Protein AF-A0A255U0J7-F1 (afdb_monomer_lite)

Foldseek 3Di:
DLALCVPPVQVVVCVVVVFRKDWLADDVVVVRDWDDCQDPSNCVQWLHHVCLCVLQAPSDADTFSTWIATPQQEIETEDEDFDLCVLAWDLDDPPPDPPPVSVVRLVSLQVLLVVCLCPQVVDDDRACLCSTGRVVVSRLSSVQVSSCVCQVSTSGNHYAYEYEYEWPAPVPPVPVDTQDPVNQVVSVCVSCVSSRVCVVSNVVSRYHYHYYYNVVRD

pLDDT: mean 91.65, std 9.47, range [53.28, 98.81]

Structure (mmCIF, N/CA/C/O backbone):
data_AF-A0A255U0J7-F1
#
_entry.id   AF-A0A255U0J7-F1
#
loop_
_atom_site.group_PDB
_atom_site.id
_atom_site.type_symbol
_atom_site.label_atom_id
_atom_site.label_alt_id
_atom_site.label_comp_id
_atom_site.label_asym_id
_atom_site.label_entity_id
_atom_site.label_seq_id
_atom_site.pdbx_PDB_ins_code
_atom_site.Cartn_x
_atom_site.Cartn_y
_atom_site.Cartn_z
_atom_site.occupancy
_atom_site.B_iso_or_equiv
_atom_site.auth_seq_id
_atom_site.auth_comp_id
_atom_site.auth_asym_id
_atom_site.auth_atom_id
_atom_site.pdbx_PDB_model_num
ATOM 1 N N . MET A 1 1 ? 9.218 6.172 -12.890 1.00 84.69 1 MET A N 1
ATOM 2 C CA . MET A 1 1 ? 9.657 4.764 -12.985 1.00 84.69 1 MET A CA 1
ATOM 3 C C . MET A 1 1 ? 8.501 3.760 -13.035 1.00 84.69 1 MET A C 1
ATOM 5 O O . MET A 1 1 ? 8.461 2.963 -13.963 1.00 84.69 1 MET A O 1
ATOM 9 N N . MET A 1 2 ? 7.520 3.820 -12.123 1.00 91.75 2 MET A N 1
ATOM 10 C CA . MET A 1 2 ? 6.407 2.851 -12.090 1.00 91.75 2 MET A CA 1
ATOM 11 C C . MET A 1 2 ? 5.646 2.718 -13.423 1.00 91.75 2 MET A C 1
ATOM 13 O O . MET A 1 2 ? 5.391 1.614 -13.888 1.00 91.75 2 MET A O 1
ATOM 17 N N . GLN A 1 3 ? 5.374 3.837 -14.099 1.00 92.19 3 GLN A N 1
ATOM 18 C CA . GLN A 1 3 ? 4.728 3.848 -15.419 1.00 92.19 3 GLN A CA 1
ATOM 19 C C . GLN A 1 3 ? 5.517 3.058 -16.478 1.00 92.19 3 GLN A C 1
ATOM 21 O O . GLN A 1 3 ? 4.931 2.301 -17.243 1.00 92.19 3 GLN A O 1
ATOM 26 N N . ILE A 1 4 ? 6.849 3.194 -16.489 1.00 90.19 4 ILE A N 1
ATOM 27 C CA . ILE A 1 4 ? 7.739 2.467 -17.408 1.00 90.19 4 ILE A CA 1
ATOM 28 C C . ILE A 1 4 ? 7.706 0.971 -17.093 1.00 90.19 4 ILE A C 1
ATOM 30 O O . ILE A 1 4 ? 7.576 0.160 -18.009 1.00 90.19 4 ILE A O 1
ATOM 34 N N . MET A 1 5 ? 7.760 0.611 -15.805 1.00 90.88 5 MET A N 1
ATOM 35 C CA . MET A 1 5 ? 7.656 -0.784 -15.373 1.00 90.88 5 MET A CA 1
ATOM 36 C C . MET A 1 5 ? 6.356 -1.427 -15.849 1.00 90.88 5 MET A C 1
ATOM 38 O O . MET A 1 5 ? 6.383 -2.532 -16.375 1.00 90.88 5 MET A O 1
ATOM 42 N N . VAL A 1 6 ? 5.227 -0.732 -15.716 1.00 93.19 6 VAL A N 1
ATOM 43 C CA . VAL A 1 6 ? 3.921 -1.272 -16.115 1.00 93.19 6 VAL A CA 1
ATOM 44 C C . VAL A 1 6 ? 3.745 -1.323 -17.634 1.00 93.19 6 VAL A C 1
ATOM 46 O O . VAL A 1 6 ? 3.206 -2.302 -18.143 1.00 93.19 6 VAL A O 1
ATOM 49 N N . ASP A 1 7 ? 4.207 -0.310 -18.370 1.00 93.19 7 ASP A N 1
ATOM 50 C CA . ASP A 1 7 ? 4.019 -0.233 -19.828 1.00 93.19 7 ASP A CA 1
ATOM 51 C C . ASP A 1 7 ? 4.954 -1.175 -20.597 1.00 93.19 7 ASP A C 1
ATOM 53 O O . ASP A 1 7 ? 4.547 -1.784 -21.586 1.00 93.19 7 ASP A O 1
ATOM 57 N N . LYS A 1 8 ? 6.212 -1.306 -20.154 1.00 91.56 8 LYS A N 1
ATOM 58 C CA . LYS A 1 8 ? 7.262 -2.002 -20.916 1.00 91.56 8 LYS A CA 1
ATOM 59 C C . LYS A 1 8 ? 7.758 -3.289 -20.266 1.00 91.56 8 LYS A C 1
ATOM 61 O O . LYS A 1 8 ? 8.128 -4.212 -20.984 1.00 91.56 8 LYS A O 1
ATOM 66 N N . HIS A 1 9 ? 7.731 -3.371 -18.936 1.00 92.56 9 HIS A N 1
ATOM 67 C CA . HIS A 1 9 ? 8.413 -4.429 -18.172 1.00 92.56 9 HIS A CA 1
ATOM 68 C C . HIS A 1 9 ? 7.469 -5.202 -17.241 1.00 92.56 9 HIS A C 1
ATOM 70 O O . HIS A 1 9 ? 7.892 -5.822 -16.265 1.00 92.56 9 HIS A O 1
ATOM 76 N N . LYS A 1 10 ? 6.167 -5.206 -17.560 1.00 92.88 10 LYS A N 1
ATOM 77 C CA . LYS A 1 10 ? 5.118 -5.880 -16.780 1.00 92.88 10 LYS A CA 1
ATOM 78 C C . LYS A 1 10 ? 5.454 -7.341 -16.486 1.00 92.88 10 LYS A C 1
ATOM 80 O O . LYS A 1 10 ? 5.249 -7.797 -15.368 1.00 92.88 10 LYS A O 1
ATOM 85 N N . ALA A 1 11 ? 5.963 -8.066 -17.485 1.00 93.31 11 ALA A N 1
ATOM 86 C CA . ALA A 1 11 ? 6.267 -9.491 -17.363 1.00 93.31 11 ALA A CA 1
ATOM 87 C C . ALA A 1 11 ? 7.319 -9.779 -16.279 1.00 93.31 11 ALA A C 1
ATOM 89 O O . ALA A 1 11 ? 7.266 -10.818 -15.625 1.00 93.31 11 ALA A O 1
ATOM 90 N N . GLU A 1 12 ? 8.252 -8.855 -16.055 1.00 92.81 12 GLU A N 1
ATOM 91 C CA . GLU A 1 12 ? 9.266 -8.998 -15.012 1.00 92.81 12 GLU A CA 1
ATOM 92 C C . GLU A 1 12 ? 8.675 -8.776 -13.623 1.00 92.81 12 GLU A C 1
ATOM 94 O O . GLU A 1 12 ? 8.960 -9.537 -12.699 1.00 92.81 12 GLU A O 1
ATOM 99 N N . LEU A 1 13 ? 7.793 -7.783 -13.481 1.00 92.75 13 LEU A N 1
ATOM 100 C CA . LEU A 1 13 ? 7.086 -7.543 -12.226 1.00 92.75 13 LEU A CA 1
ATOM 101 C C . LEU A 1 13 ? 6.141 -8.706 -11.880 1.00 92.75 13 LEU A C 1
ATOM 103 O O . LEU A 1 13 ? 6.106 -9.145 -10.729 1.00 92.75 13 LEU A O 1
ATOM 107 N N . ASP A 1 14 ? 5.455 -9.259 -12.882 1.00 95.56 14 ASP A N 1
ATOM 108 C CA . ASP A 1 14 ? 4.647 -10.474 -12.749 1.00 95.56 14 ASP A CA 1
ATOM 109 C C . ASP A 1 14 ? 5.507 -11.668 -12.287 1.00 95.56 14 ASP A C 1
ATOM 111 O O . ASP A 1 14 ? 5.128 -12.407 -11.374 1.00 95.56 14 ASP A O 1
ATOM 115 N N . ALA A 1 15 ? 6.703 -11.841 -12.864 1.00 95.38 15 ALA A N 1
ATOM 116 C CA . ALA A 1 15 ? 7.632 -12.904 -12.480 1.00 95.38 15 ALA A CA 1
ATOM 117 C C . ALA A 1 15 ? 8.149 -12.744 -11.039 1.00 95.38 15 ALA A C 1
ATOM 119 O O . ALA A 1 15 ? 8.177 -13.724 -10.288 1.00 95.38 15 ALA A O 1
ATOM 120 N N . LEU A 1 16 ? 8.507 -11.523 -10.625 1.00 94.88 16 LEU A N 1
ATOM 121 C CA . LEU A 1 16 ? 8.951 -11.216 -9.258 1.00 94.88 16 LEU A CA 1
ATOM 122 C C . LEU A 1 16 ? 7.855 -11.491 -8.223 1.00 94.88 16 LEU A C 1
ATOM 124 O O . LEU A 1 16 ? 8.122 -12.077 -7.171 1.00 94.88 16 LEU A O 1
ATOM 128 N N . LEU A 1 17 ? 6.615 -11.109 -8.533 1.00 96.00 17 LEU A N 1
ATOM 129 C CA . LEU A 1 17 ? 5.451 -11.341 -7.674 1.00 96.00 17 LEU A CA 1
ATOM 130 C C . LEU A 1 17 ? 4.859 -12.749 -7.827 1.00 96.00 17 LEU A C 1
ATOM 132 O O . LEU A 1 17 ? 3.965 -13.123 -7.065 1.00 96.00 17 LEU A O 1
ATOM 136 N N . LYS A 1 18 ? 5.379 -13.539 -8.775 1.00 96.56 18 LYS A N 1
ATOM 137 C CA . LYS A 1 18 ? 4.937 -14.900 -9.114 1.00 96.56 18 LYS A CA 1
ATOM 138 C C . LYS A 1 18 ? 3.439 -14.970 -9.415 1.00 96.56 18 LYS A C 1
ATOM 140 O O . LYS A 1 18 ? 2.765 -15.928 -9.036 1.00 96.56 18 LYS A O 1
ATOM 145 N N . THR A 1 19 ? 2.912 -13.944 -10.072 1.00 97.00 19 THR A N 1
ATOM 146 C CA . THR A 1 19 ? 1.504 -13.860 -10.457 1.00 97.00 19 THR A CA 1
ATOM 147 C C . THR A 1 19 ? 1.340 -12.967 -11.675 1.00 97.00 19 THR A C 1
ATOM 149 O O . THR A 1 19 ? 2.121 -12.049 -11.884 1.00 97.00 19 THR A O 1
ATOM 152 N N . GLU A 1 20 ? 0.310 -13.218 -12.473 1.00 97.56 20 GLU A N 1
ATOM 153 C CA . GLU A 1 20 ? -0.040 -12.342 -13.583 1.00 97.56 20 GLU A CA 1
ATOM 154 C C . GLU A 1 20 ? -0.967 -11.231 -13.086 1.00 97.56 20 GLU A C 1
ATOM 156 O O . GLU A 1 20 ? -2.061 -11.504 -12.575 1.00 97.56 20 GLU A O 1
ATOM 161 N N . LEU A 1 21 ? -0.539 -9.979 -13.251 1.00 97.62 21 LEU A N 1
ATOM 162 C CA . LEU A 1 21 ? -1.307 -8.813 -12.839 1.00 97.62 21 LEU A CA 1
ATOM 163 C C . LEU A 1 21 ? -2.096 -8.210 -14.000 1.00 97.62 21 LEU A C 1
ATOM 165 O O . LEU A 1 21 ? -1.582 -8.014 -15.098 1.00 97.62 21 LEU A O 1
ATOM 169 N N . THR A 1 22 ? -3.345 -7.845 -13.740 1.00 97.56 22 THR A N 1
ATOM 170 C CA . THR A 1 22 ? -4.129 -6.939 -14.585 1.00 97.56 22 THR A CA 1
ATOM 171 C C . THR A 1 22 ? -4.078 -5.550 -13.964 1.00 97.56 22 THR A C 1
ATOM 173 O O . THR A 1 22 ? -4.557 -5.348 -12.850 1.00 97.56 22 THR A O 1
ATOM 176 N N . TRP A 1 23 ? -3.469 -4.597 -14.665 1.00 97.75 23 TRP A N 1
ATOM 177 C CA . TRP A 1 23 ? -3.253 -3.243 -14.158 1.00 97.75 23 TRP A CA 1
ATOM 178 C C . TRP A 1 23 ? -4.501 -2.379 -14.330 1.00 97.75 23 TRP A C 1
ATOM 180 O O . TRP A 1 23 ? -5.028 -2.265 -15.434 1.00 97.75 23 TRP A O 1
ATOM 190 N N . LEU A 1 24 ? -4.938 -1.747 -13.240 1.00 97.38 24 LEU A N 1
ATOM 191 C CA . LEU A 1 24 ? -5.952 -0.688 -13.255 1.00 97.38 24 LEU A CA 1
ATOM 192 C C . LEU A 1 24 ? -5.290 0.691 -13.376 1.00 97.38 24 LEU A C 1
ATOM 194 O O . LEU A 1 24 ? -5.842 1.612 -13.972 1.00 97.38 24 LEU A O 1
ATOM 198 N N . SER A 1 25 ? -4.095 0.827 -12.800 1.00 97.38 25 SER A N 1
ATOM 199 C CA . SER A 1 25 ? -3.314 2.059 -12.772 1.00 97.38 25 SER A CA 1
ATOM 200 C C . SER A 1 25 ? -1.852 1.756 -12.457 1.00 97.38 25 SER A C 1
ATOM 202 O O . SER A 1 25 ? -1.616 0.922 -11.589 1.00 97.38 25 SER A O 1
ATOM 204 N N . PRO A 1 26 ? -0.871 2.451 -13.047 1.00 96.50 26 PRO A N 1
ATOM 205 C CA . PRO A 1 26 ? -1.002 3.419 -14.127 1.00 96.50 26 PRO A CA 1
ATOM 206 C C . PRO A 1 26 ? -1.088 2.679 -15.471 1.00 96.50 26 PRO A C 1
ATOM 208 O O . PRO A 1 26 ? -0.303 1.773 -15.731 1.00 96.50 26 PRO A O 1
ATOM 211 N N . ILE A 1 27 ? -2.025 3.055 -16.345 1.00 96.12 27 ILE A N 1
ATOM 212 C CA . ILE A 1 27 ? -2.168 2.444 -17.678 1.00 96.12 27 ILE A CA 1
ATOM 213 C C . ILE A 1 27 ? -2.186 3.504 -18.776 1.00 96.12 27 ILE A C 1
ATOM 215 O O . ILE A 1 27 ? -2.631 4.633 -18.577 1.00 96.12 27 ILE A O 1
ATOM 219 N N . LYS A 1 28 ? -1.721 3.132 -19.971 1.00 95.12 28 LYS A N 1
ATOM 220 C CA . LYS A 1 28 ? -1.574 4.059 -21.101 1.00 95.12 28 LYS A CA 1
ATOM 221 C C . LYS A 1 28 ? -2.889 4.719 -21.527 1.00 95.12 28 LYS A C 1
ATOM 223 O O . LYS A 1 28 ? -2.898 5.900 -21.853 1.00 95.12 28 LYS A O 1
ATOM 228 N N . SER A 1 29 ? -4.000 3.982 -21.501 1.00 94.06 29 SER A N 1
ATOM 229 C CA . SER A 1 29 ? -5.324 4.492 -21.891 1.00 94.06 29 SER A CA 1
ATOM 230 C C . SER A 1 29 ? -5.859 5.587 -20.963 1.00 94.06 29 SER A C 1
ATOM 232 O O . SER A 1 29 ? -6.663 6.404 -21.403 1.00 94.06 29 SER A O 1
ATOM 234 N N . SER A 1 30 ? -5.399 5.637 -19.710 1.00 93.62 30 SER A N 1
ATOM 235 C CA . SER A 1 30 ? -5.724 6.696 -18.752 1.00 93.62 30 SER A CA 1
ATOM 236 C C . SER A 1 30 ? -4.623 7.754 -18.639 1.00 93.62 30 SER A C 1
ATOM 238 O O . SER A 1 30 ? -4.636 8.534 -17.694 1.00 93.62 30 SER A O 1
ATOM 240 N N . ASN A 1 31 ? -3.669 7.801 -19.579 1.00 94.88 31 ASN A N 1
ATOM 241 C CA . ASN A 1 31 ? -2.474 8.652 -19.506 1.00 94.88 31 ASN A CA 1
ATOM 242 C C . ASN A 1 31 ? -1.675 8.455 -18.208 1.00 94.88 31 ASN A C 1
ATOM 244 O O . ASN A 1 31 ? -1.134 9.414 -17.661 1.00 94.88 31 ASN A O 1
ATOM 248 N N . PHE A 1 32 ? -1.610 7.214 -17.719 1.00 94.50 32 PHE A N 1
ATOM 249 C CA . PHE A 1 32 ? -0.839 6.840 -16.535 1.00 94.50 32 PHE A CA 1
ATOM 250 C C . PHE A 1 32 ? -1.237 7.593 -15.252 1.00 94.50 32 PHE A C 1
ATOM 252 O O . PHE A 1 32 ? -0.399 7.819 -14.382 1.00 94.50 32 PHE A O 1
ATOM 259 N N . VAL A 1 33 ? -2.512 7.981 -15.128 1.00 95.06 33 VAL A N 1
ATOM 260 C CA . VAL A 1 33 ? -3.049 8.638 -13.924 1.00 95.06 33 VAL A CA 1
ATOM 261 C C . VAL A 1 33 ? -2.902 7.740 -12.697 1.00 95.06 33 VAL A C 1
ATOM 263 O O . VAL A 1 33 ? -3.212 6.557 -12.768 1.00 95.06 33 VAL A O 1
ATOM 266 N N . GLU A 1 34 ? -2.501 8.337 -11.572 1.00 95.94 34 GLU A N 1
ATOM 267 C CA . GLU A 1 34 ? -2.475 7.724 -10.240 1.00 95.94 34 GLU A CA 1
ATOM 268 C C . GLU A 1 34 ? -3.756 8.042 -9.462 1.00 95.94 34 GLU A C 1
ATOM 270 O O . GLU A 1 34 ? -4.200 9.197 -9.381 1.00 95.94 34 GLU A O 1
ATOM 275 N N . TYR A 1 35 ? -4.338 7.024 -8.831 1.00 97.00 35 TYR A N 1
ATOM 276 C CA . TYR A 1 35 ? -5.664 7.123 -8.228 1.00 97.00 35 TYR A CA 1
ATOM 277 C C . TYR A 1 35 ? -5.656 7.025 -6.701 1.00 97.00 35 TYR A C 1
ATOM 279 O O . TYR A 1 35 ? -4.790 6.408 -6.082 1.00 97.00 35 TYR A O 1
ATOM 287 N N . GLN A 1 36 ? -6.689 7.621 -6.108 1.00 97.44 36 GLN A N 1
ATOM 288 C CA . GLN A 1 36 ? -7.151 7.338 -4.749 1.00 97.44 36 GLN A CA 1
ATOM 289 C C . GLN A 1 36 ? -8.192 6.211 -4.796 1.00 97.44 36 GLN A C 1
ATOM 291 O O . GLN A 1 36 ? -8.891 6.058 -5.801 1.00 97.44 36 GLN A O 1
ATOM 296 N N . LEU A 1 37 ? -8.325 5.440 -3.716 1.00 97.69 37 LEU A N 1
ATOM 297 C CA . LEU A 1 37 ? -9.209 4.266 -3.686 1.00 97.69 37 LEU A CA 1
ATOM 298 C C . LEU A 1 37 ? -10.699 4.636 -3.635 1.00 97.69 37 LEU A C 1
ATOM 300 O O . LEU A 1 37 ? -11.527 3.887 -4.146 1.00 97.69 37 LEU A O 1
ATOM 304 N N . ASN A 1 38 ? -11.036 5.807 -3.091 1.00 96.00 38 ASN A N 1
ATOM 305 C CA . ASN A 1 38 ? -12.389 6.376 -3.117 1.00 96.00 38 ASN A CA 1
ATOM 306 C C . ASN A 1 38 ? -12.748 7.112 -4.422 1.00 96.00 38 ASN A C 1
ATOM 308 O O . ASN A 1 38 ? -13.802 7.744 -4.498 1.00 96.00 38 ASN A O 1
ATOM 312 N N . GLY A 1 39 ? -11.876 7.094 -5.434 1.00 95.38 39 GLY A N 1
ATOM 313 C CA . GLY A 1 39 ? -12.176 7.682 -6.736 1.00 95.38 39 GLY A CA 1
ATOM 314 C C . GLY A 1 39 ? -13.065 6.764 -7.575 1.00 95.38 39 GLY A C 1
ATOM 315 O O . GLY A 1 39 ? -12.741 5.593 -7.734 1.00 95.38 39 GLY A O 1
ATOM 316 N N . ASN A 1 40 ? -14.116 7.317 -8.196 1.00 94.19 40 ASN A N 1
ATOM 317 C CA . ASN A 1 40 ? -15.141 6.571 -8.949 1.00 94.19 40 ASN A CA 1
ATOM 318 C C . ASN A 1 40 ? -14.599 5.468 -9.874 1.00 94.19 40 ASN A C 1
ATOM 320 O O . ASN A 1 40 ? -15.171 4.387 -9.924 1.00 94.19 40 ASN A O 1
ATOM 324 N N . VAL A 1 41 ? -13.509 5.730 -10.606 1.00 94.12 41 VAL A N 1
ATOM 325 C CA . VAL A 1 41 ? -12.906 4.746 -11.524 1.00 94.12 41 VAL A CA 1
ATOM 326 C C . VAL A 1 41 ? -12.464 3.499 -10.762 1.00 94.12 41 VAL A C 1
ATOM 328 O O . VAL A 1 41 ? -12.889 2.397 -11.086 1.00 94.12 41 VAL A O 1
ATOM 331 N N . ILE A 1 42 ? -11.647 3.677 -9.725 1.00 96.50 42 ILE A N 1
ATOM 332 C CA . ILE A 1 42 ? -11.117 2.561 -8.944 1.00 96.50 42 ILE A CA 1
ATOM 333 C C . ILE A 1 42 ? -12.206 1.937 -8.080 1.00 96.50 42 ILE A C 1
ATOM 335 O O . ILE A 1 42 ? -12.291 0.716 -8.019 1.00 96.50 42 ILE A O 1
ATOM 339 N N . SER A 1 43 ? -13.069 2.743 -7.458 1.00 95.94 43 SER A N 1
ATOM 340 C CA . SER A 1 43 ? -14.139 2.223 -6.609 1.00 95.94 43 SER A CA 1
ATOM 341 C C . SER A 1 43 ? -15.075 1.284 -7.386 1.00 95.94 43 SER A C 1
ATOM 343 O O . SER A 1 43 ? -15.341 0.174 -6.930 1.00 95.94 43 SER A O 1
ATOM 345 N N . ASN A 1 44 ? -15.461 1.656 -8.613 1.00 96.50 44 ASN A N 1
ATOM 346 C CA . ASN A 1 44 ? -16.294 0.814 -9.478 1.00 96.50 44 ASN A CA 1
ATOM 347 C C . ASN A 1 44 ? -15.611 -0.512 -9.855 1.00 96.50 44 ASN A C 1
ATOM 349 O O . ASN A 1 44 ? -16.233 -1.568 -9.754 1.00 96.50 44 ASN A O 1
ATOM 353 N N . GLU A 1 45 ? -14.337 -0.476 -10.261 1.00 96.81 45 GLU A N 1
ATOM 354 C CA . GLU A 1 45 ? -13.579 -1.689 -10.611 1.00 96.81 45 GLU A CA 1
ATOM 355 C C . GLU A 1 45 ? -13.424 -2.628 -9.405 1.00 96.81 45 GLU A C 1
ATOM 357 O O . GLU A 1 45 ? -13.583 -3.849 -9.513 1.00 96.81 45 GLU A O 1
ATOM 362 N N . LEU A 1 46 ? -13.168 -2.057 -8.225 1.00 97.81 46 LEU A N 1
ATOM 363 C CA . LEU A 1 46 ? -12.993 -2.807 -6.983 1.00 97.81 46 LEU A CA 1
ATOM 364 C C . LEU A 1 46 ? -14.312 -3.249 -6.341 1.00 97.81 46 LEU A C 1
ATOM 366 O O . LEU A 1 46 ? -14.270 -4.088 -5.445 1.00 97.81 46 LEU A O 1
ATOM 370 N N . GLY A 1 47 ? -15.465 -2.762 -6.809 1.00 97.62 47 GLY A N 1
ATOM 371 C CA . GLY A 1 47 ? -16.766 -3.068 -6.207 1.00 97.62 47 GLY A CA 1
ATOM 372 C C . GLY A 1 47 ? -16.926 -2.470 -4.808 1.00 97.62 47 GLY A C 1
ATOM 373 O O . GLY A 1 47 ? -17.563 -3.078 -3.959 1.00 97.62 47 GLY A O 1
ATOM 374 N N . ILE A 1 48 ? -16.314 -1.309 -4.574 1.00 97.19 48 ILE A N 1
ATOM 375 C CA . ILE A 1 48 ? -16.399 -0.536 -3.329 1.00 97.19 48 ILE A CA 1
ATOM 376 C C . ILE A 1 48 ? -17.033 0.826 -3.616 1.00 97.19 48 ILE A C 1
ATOM 378 O O . ILE A 1 48 ? -17.122 1.263 -4.765 1.00 97.19 48 ILE A O 1
ATOM 382 N N . GLU A 1 49 ? -17.436 1.534 -2.574 1.00 95.69 49 GLU A N 1
ATOM 383 C CA . GLU A 1 49 ? -18.048 2.853 -2.663 1.00 95.69 49 GLU A CA 1
ATOM 384 C C . GLU A 1 49 ? -17.257 3.898 -1.863 1.00 95.69 49 GLU A C 1
ATOM 386 O O . GLU A 1 49 ? -16.589 3.597 -0.877 1.00 95.69 49 GLU A O 1
ATOM 391 N N . CYS A 1 50 ? -17.370 5.178 -2.237 1.00 92.81 50 CYS A N 1
ATOM 392 C CA . CYS A 1 50 ? -16.726 6.264 -1.485 1.00 92.81 50 CYS A CA 1
ATOM 393 C C . CYS A 1 50 ? -17.155 6.281 -0.003 1.00 92.81 50 CYS A C 1
ATOM 395 O O . CYS A 1 50 ? -16.341 6.606 0.865 1.00 92.81 50 CYS A O 1
ATOM 397 N N . LYS A 1 51 ? -18.407 5.893 0.285 1.00 94.62 51 LYS A N 1
ATOM 398 C CA . LYS A 1 51 ? -18.953 5.821 1.647 1.00 94.62 51 LYS A CA 1
ATOM 399 C C . LYS A 1 51 ? -18.252 4.781 2.525 1.00 94.62 51 LYS A C 1
ATOM 401 O O . LYS A 1 51 ? -18.243 4.924 3.741 1.00 94.62 51 LYS A O 1
ATOM 406 N N . ASP A 1 52 ? -17.604 3.778 1.930 1.00 96.38 52 ASP A N 1
ATOM 407 C CA . ASP A 1 52 ? -16.897 2.731 2.679 1.00 96.38 52 ASP A CA 1
ATOM 408 C C . ASP A 1 52 ? -15.692 3.286 3.455 1.00 96.38 52 ASP A C 1
ATOM 410 O O . ASP A 1 52 ? -15.183 2.646 4.380 1.00 96.38 52 ASP A O 1
ATOM 414 N N . PHE A 1 53 ? -15.246 4.495 3.098 1.00 96.88 53 PHE A N 1
ATOM 415 C CA . PHE A 1 53 ? -14.162 5.220 3.753 1.00 96.88 53 PHE A CA 1
ATOM 416 C C . PHE A 1 53 ? -14.644 6.341 4.688 1.00 96.88 53 PHE A C 1
ATOM 418 O O . PHE A 1 53 ? -13.806 6.998 5.316 1.00 96.88 53 PHE A O 1
ATOM 425 N N . GLU A 1 54 ? -15.956 6.575 4.801 1.00 94.38 54 GLU A N 1
ATOM 426 C CA . GLU A 1 54 ? -16.511 7.571 5.723 1.00 94.38 54 GLU A CA 1
ATOM 427 C C . GLU A 1 54 ? -16.156 7.220 7.173 1.00 94.38 54 GLU A C 1
ATOM 429 O O . GLU A 1 54 ? -16.226 6.068 7.597 1.00 94.38 54 GLU A O 1
ATOM 434 N N . GLY A 1 55 ? -15.696 8.218 7.931 1.00 92.69 55 GLY A N 1
ATOM 435 C CA . GLY A 1 55 ? -15.213 8.034 9.305 1.00 92.69 55 GLY A CA 1
ATOM 436 C C . GLY A 1 55 ? -13.880 7.280 9.433 1.00 92.69 55 GLY A C 1
ATOM 437 O O . GLY A 1 55 ? -13.286 7.301 10.505 1.00 92.69 55 GLY A O 1
ATOM 438 N N . PHE A 1 56 ? -13.373 6.661 8.362 1.00 96.75 56 PHE A N 1
ATOM 439 C CA . PHE A 1 56 ? -12.074 5.985 8.356 1.00 96.75 56 PHE A CA 1
ATOM 440 C C . PHE A 1 56 ? -10.935 6.919 7.935 1.00 96.75 56 PHE A C 1
ATOM 442 O O . PHE A 1 56 ? -9.873 6.923 8.555 1.00 96.75 56 PHE A O 1
ATOM 449 N N . TRP A 1 57 ? -11.130 7.714 6.880 1.00 97.38 57 TRP A N 1
ATOM 450 C CA . TRP A 1 57 ? -10.104 8.633 6.387 1.00 97.38 57 TRP A CA 1
ATOM 451 C C . TRP A 1 57 ? -10.724 9.931 5.870 1.00 97.38 57 TRP A C 1
ATOM 453 O O . TRP A 1 57 ? -11.851 9.912 5.374 1.00 97.38 57 TRP A O 1
ATOM 463 N N . PRO A 1 58 ? -10.006 11.068 5.919 1.00 95.06 58 PRO A N 1
ATOM 464 C CA . PRO A 1 58 ? -10.463 12.283 5.256 1.00 95.06 58 PRO A CA 1
ATOM 465 C C . PRO A 1 58 ? -10.695 12.074 3.759 1.00 95.06 58 PRO A C 1
ATOM 467 O O . PRO A 1 58 ? -10.043 11.238 3.132 1.00 95.06 58 PRO A O 1
ATOM 470 N N . GLN A 1 59 ? -11.548 12.917 3.168 1.00 91.94 59 GLN A N 1
ATOM 471 C CA . GLN A 1 59 ? -11.927 12.834 1.751 1.00 91.94 59 GLN A CA 1
ATOM 472 C C . GLN A 1 59 ? -10.721 12.695 0.808 1.00 91.94 59 GLN A C 1
ATOM 474 O O . GLN A 1 59 ? -10.774 11.938 -0.159 1.00 91.94 59 GLN A O 1
ATOM 479 N N . ARG A 1 60 ? -9.621 13.406 1.095 1.00 92.69 60 ARG A N 1
ATOM 480 C CA . ARG A 1 60 ? -8.361 13.263 0.359 1.00 92.69 60 ARG A CA 1
ATOM 481 C C . ARG A 1 60 ? -7.544 12.100 0.921 1.00 92.69 60 ARG A C 1
ATOM 483 O O . ARG A 1 60 ? -6.882 12.234 1.956 1.00 92.69 60 ARG A O 1
ATOM 490 N N . GLN A 1 61 ? -7.551 10.994 0.190 1.00 95.44 61 GLN A N 1
ATOM 491 C CA . GLN A 1 61 ? -6.799 9.783 0.508 1.00 95.44 61 GLN A CA 1
ATOM 492 C C . GLN A 1 61 ? -5.375 9.814 -0.071 1.00 95.44 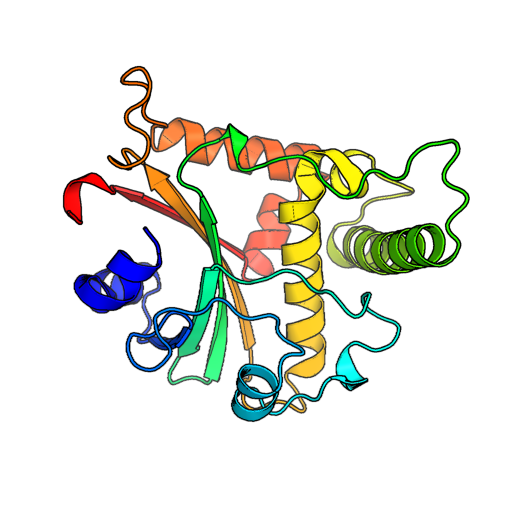61 GLN A C 1
ATOM 494 O O . GLN A 1 61 ? -5.050 10.700 -0.871 1.00 95.44 61 GLN A O 1
ATOM 499 N N . PRO A 1 62 ? -4.499 8.867 0.319 1.00 94.62 62 PRO A N 1
ATOM 500 C CA . PRO A 1 62 ? -3.260 8.619 -0.403 1.00 94.62 62 PRO A CA 1
ATOM 501 C C . PRO A 1 62 ? -3.543 8.274 -1.869 1.00 94.62 62 PRO A C 1
ATOM 503 O O . PRO A 1 62 ? -4.485 7.541 -2.173 1.00 94.62 62 PRO A O 1
ATOM 506 N N . GLN A 1 63 ? -2.714 8.806 -2.765 1.00 95.75 63 GLN A N 1
ATOM 507 C CA . GLN A 1 63 ? -2.636 8.328 -4.143 1.00 95.75 63 GLN A CA 1
ATOM 508 C C . GLN A 1 63 ? -1.695 7.131 -4.204 1.00 95.75 63 GLN A C 1
ATOM 510 O O . GLN A 1 63 ? -0.719 7.075 -3.455 1.00 95.75 63 GLN A O 1
ATOM 515 N N . TRP A 1 64 ? -2.010 6.183 -5.073 1.00 97.88 64 TRP A N 1
ATOM 516 C CA . TRP A 1 64 ? -1.224 4.974 -5.269 1.00 97.88 64 TRP A CA 1
ATOM 517 C C . TRP A 1 64 ? -0.457 5.050 -6.580 1.00 97.88 64 TRP A C 1
ATOM 519 O O . TRP A 1 64 ? -1.066 5.277 -7.628 1.00 97.88 64 TRP A O 1
ATOM 529 N N . ASP A 1 65 ? 0.850 4.784 -6.517 1.00 97.44 65 ASP A N 1
ATOM 530 C CA . ASP A 1 65 ? 1.716 4.721 -7.700 1.00 97.44 65 ASP A CA 1
ATOM 531 C C . ASP A 1 65 ? 1.319 3.572 -8.629 1.00 97.44 65 ASP A C 1
ATOM 533 O O . ASP A 1 65 ? 1.637 3.598 -9.814 1.00 97.44 65 ASP A O 1
ATOM 537 N N . GLY A 1 66 ? 0.622 2.559 -8.100 1.00 98.06 66 GLY A N 1
ATOM 538 C CA . GLY A 1 66 ? 0.044 1.479 -8.883 1.00 98.06 66 GLY A CA 1
ATOM 539 C C . GLY A 1 66 ? -1.062 0.711 -8.160 1.00 98.06 66 GLY A C 1
ATOM 540 O O . GLY A 1 66 ? -1.069 0.583 -6.936 1.00 98.06 66 GLY A O 1
ATOM 541 N N . ILE A 1 67 ? -2.002 0.189 -8.945 1.00 98.62 67 ILE A N 1
ATOM 542 C CA . ILE A 1 67 ? -3.137 -0.629 -8.520 1.00 98.62 67 ILE A CA 1
ATOM 543 C C . ILE A 1 67 ? -3.329 -1.723 -9.572 1.00 98.62 67 ILE A C 1
ATOM 545 O O . ILE A 1 67 ? -3.533 -1.430 -10.755 1.00 98.62 67 ILE A O 1
ATOM 549 N N . ALA A 1 68 ? -3.287 -2.981 -9.147 1.00 98.44 68 ALA A N 1
ATOM 550 C CA . ALA A 1 68 ? -3.484 -4.125 -10.029 1.00 98.44 68 ALA A CA 1
ATOM 551 C C . ALA A 1 68 ? -4.264 -5.247 -9.343 1.00 98.44 68 ALA A C 1
ATOM 553 O O . ALA A 1 68 ? -4.297 -5.334 -8.120 1.00 98.44 68 ALA A O 1
ATOM 554 N N . ILE A 1 69 ? -4.876 -6.128 -10.128 1.00 98.31 69 ILE A N 1
ATOM 555 C CA . ILE A 1 69 ? -5.589 -7.310 -9.637 1.00 98.31 69 ILE A CA 1
ATOM 556 C C . ILE A 1 69 ? -5.048 -8.544 -10.349 1.00 98.31 69 ILE A C 1
ATOM 558 O O . ILE A 1 69 ? -4.942 -8.559 -11.575 1.00 98.31 69 ILE A O 1
ATOM 562 N N . SER A 1 70 ? -4.727 -9.595 -9.605 1.00 98.12 70 SER A N 1
ATOM 563 C CA . SER A 1 70 ? -4.350 -10.886 -10.186 1.00 98.12 70 SER A CA 1
ATOM 564 C C . SER A 1 70 ? -5.563 -11.738 -10.554 1.00 98.12 70 SER A C 1
ATOM 566 O O . SER A 1 70 ? -6.695 -11.514 -10.119 1.00 98.12 70 SER A O 1
ATOM 568 N N . LYS A 1 71 ? -5.323 -12.794 -11.333 1.00 96.44 71 LYS A N 1
ATOM 569 C CA . LYS A 1 71 ? -6.363 -13.742 -11.766 1.00 96.44 71 LYS A CA 1
ATOM 570 C C . LYS A 1 71 ? -7.145 -14.383 -10.610 1.00 96.44 71 LYS A C 1
ATOM 572 O O . LYS A 1 71 ? -8.340 -14.632 -10.747 1.00 96.44 71 LYS A O 1
ATOM 577 N N . ASP A 1 72 ? -6.491 -14.630 -9.477 1.00 96.06 72 ASP A N 1
ATOM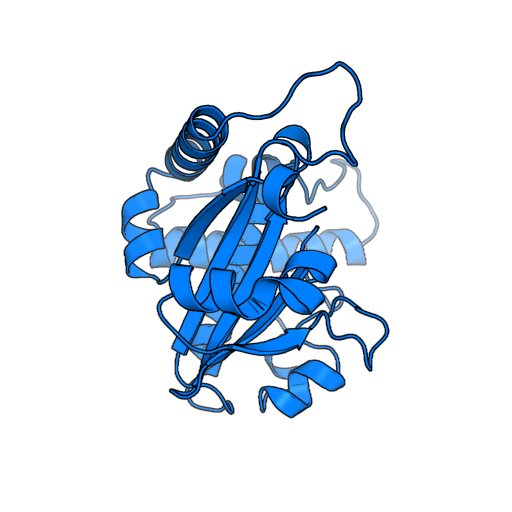 578 C CA . ASP A 1 72 ? -7.108 -15.175 -8.257 1.00 96.06 72 ASP A CA 1
ATOM 579 C C . ASP A 1 72 ? -7.890 -14.134 -7.435 1.00 96.06 72 ASP A C 1
ATOM 581 O O . ASP A 1 72 ? -8.434 -14.469 -6.382 1.00 96.06 72 ASP A O 1
ATOM 585 N N . LYS A 1 73 ? -8.011 -12.905 -7.954 1.00 97.75 73 LYS A N 1
ATOM 586 C CA . LYS A 1 73 ? -8.680 -11.764 -7.329 1.00 97.75 73 LYS A CA 1
ATOM 587 C C . LYS A 1 73 ? -7.942 -11.202 -6.111 1.00 97.75 73 LYS A C 1
ATOM 589 O O . LYS A 1 73 ? -8.580 -10.593 -5.262 1.00 97.75 73 LYS A O 1
ATOM 594 N N . THR A 1 74 ? -6.620 -11.335 -6.034 1.00 98.62 74 THR A N 1
ATOM 595 C CA . THR A 1 74 ? -5.817 -10.559 -5.075 1.00 98.62 74 THR A CA 1
ATOM 596 C C . THR A 1 74 ? -5.598 -9.140 -5.606 1.00 98.62 74 THR A C 1
ATOM 598 O O . THR A 1 74 ? -5.115 -8.958 -6.725 1.00 98.62 74 THR A O 1
ATOM 601 N N . LEU A 1 75 ? -5.952 -8.131 -4.812 1.00 98.81 75 LEU A N 1
ATOM 602 C CA . LEU A 1 75 ? -5.660 -6.722 -5.069 1.00 98.81 75 LEU A CA 1
ATOM 603 C C . LEU A 1 75 ? -4.220 -6.410 -4.647 1.00 98.81 75 LEU A C 1
ATOM 605 O O . LEU A 1 75 ? -3.827 -6.682 -3.518 1.00 98.81 75 LEU A O 1
ATOM 609 N N . TYR A 1 76 ? -3.443 -5.801 -5.533 1.00 98.81 76 TYR A N 1
ATOM 610 C CA . TYR A 1 76 ? -2.095 -5.316 -5.263 1.00 98.81 76 TYR A CA 1
ATOM 611 C C . TYR A 1 76 ? -2.093 -3.793 -5.288 1.00 98.81 76 TYR A C 1
ATOM 613 O O . TYR A 1 76 ? -2.470 -3.175 -6.288 1.00 98.81 76 TYR A O 1
ATOM 621 N N . LEU A 1 77 ? -1.645 -3.199 -4.188 1.00 98.81 77 LEU A N 1
ATOM 622 C CA . LEU A 1 77 ? -1.474 -1.760 -4.037 1.00 98.81 77 LEU A CA 1
ATOM 623 C C . LEU A 1 77 ? 0.020 -1.438 -3.980 1.00 98.81 77 LEU A C 1
ATOM 625 O O . LEU A 1 77 ? 0.742 -2.040 -3.187 1.00 98.81 77 LEU A O 1
ATOM 629 N N . PHE A 1 78 ? 0.487 -0.506 -4.808 1.00 98.56 78 PHE A N 1
ATOM 630 C CA . PHE A 1 78 ? 1.912 -0.213 -4.976 1.00 98.56 78 PHE A CA 1
ATOM 631 C C . PHE A 1 78 ? 2.274 1.188 -4.470 1.00 98.56 78 PHE A C 1
ATOM 633 O O . PHE A 1 78 ? 1.604 2.170 -4.794 1.00 98.56 78 PHE A O 1
ATOM 640 N N . GLU A 1 79 ? 3.362 1.270 -3.706 1.00 97.50 79 GLU A N 1
ATOM 641 C CA . GLU A 1 79 ? 4.070 2.511 -3.375 1.00 97.50 79 GLU A CA 1
ATOM 642 C C . GLU A 1 79 ? 5.494 2.424 -3.921 1.00 97.50 79 GLU A C 1
ATOM 644 O O . GLU A 1 79 ? 6.254 1.537 -3.530 1.00 97.50 79 GLU A O 1
ATOM 649 N N . ALA A 1 80 ? 5.849 3.345 -4.807 1.00 94.62 80 ALA A N 1
ATOM 650 C CA . ALA A 1 80 ? 7.124 3.415 -5.493 1.00 94.62 80 ALA A CA 1
ATOM 651 C C . ALA A 1 80 ? 8.032 4.497 -4.898 1.00 94.62 80 ALA A C 1
ATOM 653 O O . ALA A 1 80 ? 7.586 5.606 -4.601 1.00 94.62 80 ALA A O 1
ATOM 654 N N . LYS A 1 81 ? 9.328 4.200 -4.757 1.00 92.44 81 LYS A N 1
ATOM 655 C CA . LYS A 1 81 ? 10.359 5.186 -4.388 1.00 92.44 81 LYS A CA 1
ATOM 656 C C . LYS A 1 81 ? 11.632 4.950 -5.185 1.00 92.44 81 LYS A C 1
ATOM 658 O O . LYS A 1 81 ? 12.020 3.805 -5.394 1.00 92.44 81 LYS A O 1
ATOM 663 N N . SER A 1 82 ? 12.310 6.023 -5.569 1.00 87.94 82 SER A N 1
ATOM 664 C CA . SER A 1 82 ? 13.607 5.969 -6.256 1.00 87.94 82 SER A CA 1
ATOM 665 C C . SER A 1 82 ? 14.745 6.531 -5.400 1.00 87.94 82 SER A C 1
ATOM 667 O O . SER A 1 82 ? 15.918 6.326 -5.706 1.00 87.94 82 SER A O 1
ATOM 669 N N . HIS A 1 83 ? 14.424 7.201 -4.290 1.00 84.81 83 HIS A N 1
ATOM 670 C CA . HIS A 1 83 ? 15.392 7.794 -3.379 1.00 84.81 83 HIS A CA 1
ATOM 671 C C . HIS A 1 83 ? 14.942 7.723 -1.907 1.00 84.81 83 HIS A C 1
ATOM 673 O O . HIS A 1 83 ? 13.766 7.873 -1.571 1.00 84.81 83 HIS A O 1
ATOM 679 N N . LEU A 1 84 ? 15.893 7.543 -0.980 1.00 84.00 84 LEU A N 1
ATOM 680 C CA . LEU A 1 84 ? 15.595 7.354 0.451 1.00 84.00 84 LEU A CA 1
ATOM 681 C C . LEU A 1 84 ? 14.924 8.568 1.110 1.00 84.00 84 LEU A C 1
ATOM 683 O O . LEU A 1 84 ? 14.195 8.406 2.092 1.00 84.00 84 LEU A O 1
ATOM 687 N N . SER A 1 85 ? 15.197 9.779 0.612 1.00 80.81 85 SER A N 1
ATOM 688 C CA . SER A 1 85 ? 14.607 11.022 1.133 1.00 80.81 85 SER A CA 1
ATOM 689 C C . SER A 1 85 ? 13.134 11.188 0.762 1.00 80.81 85 SER A C 1
ATOM 691 O O . SER A 1 85 ? 12.438 11.972 1.405 1.00 80.81 85 SER A O 1
ATOM 693 N N . GLU A 1 86 ? 12.648 10.449 -0.240 1.00 79.56 86 GLU A N 1
ATOM 694 C CA . GLU A 1 86 ? 11.234 10.451 -0.617 1.00 79.56 86 GLU A CA 1
ATOM 695 C C . GLU A 1 86 ? 10.366 9.761 0.434 1.00 79.56 86 GLU A C 1
ATOM 697 O O . GLU A 1 86 ? 9.193 10.117 0.576 1.00 79.56 86 GLU A O 1
ATOM 702 N N . ILE A 1 87 ? 10.948 8.831 1.210 1.00 79.62 87 ILE A N 1
ATOM 703 C CA . ILE A 1 87 ? 10.349 8.316 2.448 1.00 79.62 87 ILE A CA 1
ATOM 704 C C . ILE A 1 87 ? 10.430 9.431 3.488 1.00 79.62 87 ILE A C 1
ATOM 706 O O . ILE A 1 87 ? 11.292 9.474 4.372 1.00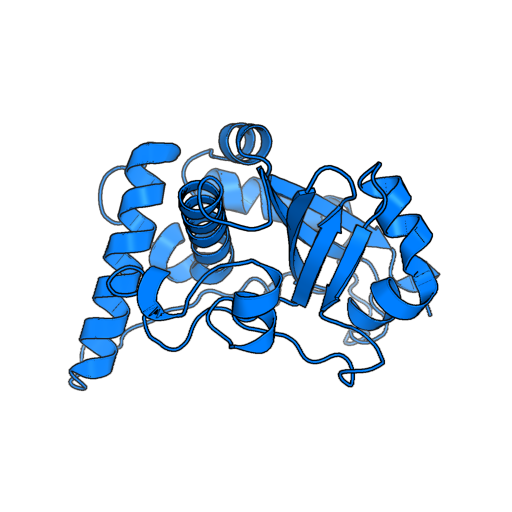 79.62 87 ILE A O 1
ATOM 710 N N . SER A 1 88 ? 9.532 10.382 3.302 1.00 66.44 88 SER A N 1
ATOM 711 C CA . SER A 1 88 ? 9.427 11.605 4.065 1.00 66.44 88 SER A CA 1
ATOM 712 C C . SER A 1 88 ? 8.449 11.415 5.213 1.00 66.44 88 SER A C 1
ATOM 714 O O . SER A 1 88 ? 7.473 10.657 5.136 1.00 66.44 88 SER A O 1
ATOM 716 N N . GLY A 1 89 ? 8.716 12.144 6.293 1.00 67.56 89 GLY A N 1
ATOM 717 C CA . GLY A 1 89 ? 7.700 12.350 7.304 1.00 67.56 89 GLY A CA 1
ATOM 718 C C . GLY A 1 89 ? 6.520 13.125 6.720 1.00 67.56 89 GLY A C 1
ATOM 719 O O . GLY A 1 89 ? 6.662 13.898 5.773 1.00 67.56 89 GLY A O 1
ATOM 720 N N . GLY A 1 90 ? 5.339 12.923 7.280 1.00 65.94 90 GLY A N 1
ATOM 721 C CA . GLY A 1 90 ? 4.115 13.554 6.809 1.00 65.94 90 GLY A CA 1
ATOM 722 C C . GLY A 1 90 ? 3.164 13.847 7.955 1.00 65.94 90 GLY A C 1
ATOM 723 O O . GLY A 1 90 ? 3.428 13.499 9.097 1.00 65.94 90 GLY A O 1
ATOM 724 N N . ASN A 1 91 ? 2.049 14.500 7.632 1.00 73.44 91 ASN A N 1
ATOM 725 C CA . ASN A 1 91 ? 0.958 14.753 8.576 1.00 73.44 91 ASN A CA 1
ATOM 726 C C . ASN A 1 91 ? 1.360 15.576 9.813 1.00 73.44 91 ASN A C 1
ATOM 728 O O . ASN A 1 91 ? 1.020 15.248 10.944 1.00 73.44 91 ASN A O 1
ATOM 732 N N . ASN A 1 92 ? 2.063 16.685 9.593 1.00 76.94 92 ASN A N 1
ATOM 733 C CA . ASN A 1 92 ? 2.327 17.654 10.649 1.00 76.94 92 ASN A CA 1
ATOM 734 C C . ASN A 1 92 ? 1.144 18.615 10.781 1.00 76.94 92 ASN A C 1
ATOM 736 O O . ASN A 1 92 ? 0.751 19.266 9.812 1.00 76.94 92 ASN A O 1
ATOM 740 N N . LEU A 1 93 ? 0.600 18.714 11.990 1.00 82.50 93 LEU A N 1
ATOM 741 C CA . LEU A 1 93 ? -0.319 19.774 12.378 1.00 82.50 93 LEU A CA 1
ATOM 742 C C . LEU A 1 93 ? 0.495 20.837 13.122 1.00 82.50 93 LEU A C 1
ATOM 744 O O . LEU A 1 93 ? 1.264 20.500 14.022 1.00 82.50 93 LEU A O 1
ATOM 748 N N . SER A 1 94 ? 0.364 22.109 12.739 1.00 82.19 94 SER A N 1
ATOM 749 C CA . SER A 1 94 ? 1.019 23.188 13.487 1.00 82.19 94 SER A CA 1
ATOM 750 C C . SER A 1 94 ? 0.498 23.194 14.931 1.00 82.19 94 SER A C 1
ATOM 752 O O . SER A 1 94 ? -0.716 23.069 15.111 1.00 82.19 94 SER A O 1
ATOM 754 N N . PRO A 1 95 ? 1.351 23.390 15.957 1.00 80.62 95 PRO A N 1
ATOM 755 C CA . PRO A 1 95 ? 0.899 23.506 17.346 1.00 80.62 95 PRO A CA 1
ATOM 756 C C . PRO A 1 95 ? -0.177 24.581 17.556 1.00 80.62 95 PRO A C 1
ATOM 758 O O . PRO A 1 95 ? -1.000 24.459 18.454 1.00 80.62 95 PRO A O 1
ATOM 761 N N . ASN A 1 96 ? -0.190 25.605 16.695 1.00 85.69 96 ASN A N 1
ATOM 762 C CA . ASN A 1 96 ? -1.153 26.705 16.716 1.00 85.69 96 ASN A CA 1
ATOM 763 C C . ASN A 1 96 ? -2.157 26.629 15.552 1.00 85.69 96 ASN A C 1
ATOM 765 O O . ASN A 1 96 ? -2.683 27.658 15.132 1.00 85.69 96 ASN A O 1
ATOM 769 N N . GLU A 1 97 ? -2.377 25.449 14.962 1.00 92.75 97 GLU A N 1
ATOM 770 C CA . GLU A 1 97 ? -3.378 25.293 13.905 1.00 92.75 97 GLU A CA 1
ATOM 771 C C . GLU A 1 97 ? -4.775 25.602 14.459 1.00 92.75 97 GLU A C 1
ATOM 773 O O . GLU A 1 97 ? -5.192 25.048 15.473 1.00 92.75 97 GLU A O 1
ATOM 778 N N . GLN A 1 98 ? -5.492 26.499 13.783 1.00 91.69 98 GLN A N 1
ATOM 779 C CA . GLN A 1 98 ? -6.843 26.935 14.160 1.00 91.69 98 GLN A CA 1
ATOM 780 C C . GLN A 1 98 ? -7.890 26.495 13.136 1.00 91.69 98 GLN A C 1
ATOM 782 O O . GLN A 1 98 ? -9.090 26.595 13.389 1.00 91.69 98 GLN A O 1
ATOM 787 N N . ASN A 1 99 ? -7.462 25.998 11.973 1.00 94.62 99 ASN A N 1
ATOM 788 C CA . ASN A 1 99 ? -8.375 25.484 10.969 1.00 94.62 99 ASN A CA 1
ATOM 789 C C . ASN A 1 99 ? -9.011 24.173 11.462 1.00 94.62 99 ASN A C 1
ATOM 791 O O . ASN A 1 99 ? -8.359 23.125 11.496 1.00 94.62 99 ASN A O 1
ATOM 795 N N . SER A 1 100 ? -10.295 24.240 11.818 1.00 91.69 100 SER A N 1
ATOM 796 C CA . SER A 1 100 ? -11.070 23.113 12.347 1.00 91.69 100 SER A CA 1
ATOM 797 C C . SER A 1 100 ? -11.017 21.882 11.442 1.00 91.69 100 SER A C 1
ATOM 799 O O . SER A 1 100 ? -10.781 20.785 11.941 1.00 91.69 100 SER A O 1
ATOM 801 N N . GLN A 1 101 ? -11.121 22.060 10.121 1.00 92.44 101 GLN A N 1
ATOM 802 C CA . GLN A 1 101 ? -11.068 20.956 9.160 1.00 92.44 101 GLN A CA 1
ATOM 803 C C . GLN A 1 101 ? -9.712 20.243 9.168 1.00 92.44 101 GLN A C 1
ATOM 805 O O . GLN A 1 101 ? -9.649 19.020 9.070 1.00 92.44 101 GLN A O 1
ATOM 810 N N . LYS A 1 102 ? -8.600 20.979 9.279 1.00 91.69 102 LYS A N 1
ATOM 811 C CA . LYS A 1 102 ? -7.268 20.360 9.372 1.00 91.69 102 LYS A CA 1
ATOM 812 C C . LYS A 1 102 ? -7.092 19.591 10.678 1.00 91.69 102 LYS A C 1
ATOM 814 O O . LYS A 1 102 ? -6.517 18.506 10.651 1.00 91.69 102 LYS A O 1
ATOM 819 N N . ILE A 1 103 ? -7.586 20.139 11.788 1.00 93.81 103 ILE A N 1
ATOM 820 C CA . ILE A 1 103 ? -7.554 19.484 13.103 1.00 93.81 103 ILE A CA 1
ATOM 821 C C . ILE A 1 103 ? -8.369 18.188 13.061 1.00 93.81 103 ILE A C 1
ATOM 823 O O . ILE A 1 103 ? -7.892 17.146 13.502 1.00 93.81 103 ILE A O 1
ATOM 827 N N . GLU A 1 104 ? -9.576 18.237 12.503 1.00 93.69 104 GLU A N 1
ATOM 828 C CA . GLU A 1 104 ? -10.442 17.070 12.335 1.00 93.69 104 GLU A CA 1
ATOM 829 C C . GLU A 1 104 ? -9.800 16.019 11.426 1.00 93.69 104 GLU A C 1
ATOM 831 O O . GLU A 1 104 ? -9.666 14.862 11.817 1.00 93.69 104 GLU A O 1
ATOM 836 N N . ASN A 1 105 ? -9.284 16.430 10.264 1.00 93.56 105 ASN A N 1
ATOM 837 C CA . ASN A 1 105 ? -8.585 15.526 9.355 1.00 93.56 105 ASN A CA 1
ATOM 838 C C . ASN A 1 105 ? -7.377 14.857 10.021 1.00 93.56 105 ASN A C 1
ATOM 840 O O . ASN A 1 105 ? -7.089 13.695 9.742 1.00 93.56 105 ASN A O 1
ATOM 844 N N . PHE A 1 106 ? -6.647 15.586 10.871 1.00 93.75 106 PHE A N 1
ATOM 845 C CA . PHE A 1 106 ? -5.538 15.026 11.636 1.00 93.75 106 PHE A CA 1
ATOM 846 C C . PHE A 1 106 ? -6.023 13.977 12.641 1.00 93.75 106 PHE A C 1
ATOM 848 O O . PHE A 1 106 ? -5.431 12.903 12.701 1.00 93.75 106 PHE A O 1
ATOM 855 N N . LYS A 1 107 ? -7.109 14.252 13.376 1.00 93.69 107 LYS A N 1
ATOM 856 C CA . LYS A 1 107 ? -7.692 13.315 14.350 1.00 93.69 107 LYS A CA 1
ATOM 857 C C . LYS A 1 107 ? -8.188 12.030 13.697 1.00 93.69 107 LYS A C 1
ATOM 859 O O . LYS A 1 107 ? -7.816 10.965 14.163 1.00 93.69 107 LYS A O 1
ATOM 864 N N . ILE A 1 108 ? -8.922 12.117 12.584 1.00 95.56 108 ILE A N 1
ATOM 865 C CA . ILE A 1 108 ? -9.412 10.929 11.859 1.00 95.56 108 ILE A CA 1
ATOM 866 C C . ILE A 1 108 ? -8.235 10.037 11.435 1.00 95.56 108 ILE A C 1
ATOM 868 O O . ILE A 1 108 ? -8.251 8.826 11.641 1.00 95.56 108 ILE A O 1
ATOM 872 N N . LYS A 1 109 ? -7.168 10.638 10.892 1.00 95.94 109 LYS A N 1
ATOM 873 C CA . LYS A 1 109 ? -5.950 9.896 10.530 1.00 95.94 109 LYS A CA 1
ATOM 874 C C . LYS A 1 109 ? -5.265 9.288 11.748 1.00 95.94 109 LYS A C 1
ATOM 876 O O . LYS A 1 109 ? -4.816 8.151 11.669 1.00 95.94 109 LYS A O 1
ATOM 881 N N . GLU A 1 110 ? -5.157 10.045 12.841 1.00 94.75 110 GLU A N 1
ATOM 882 C CA . GLU A 1 110 ? -4.569 9.571 14.096 1.00 94.75 110 GLU A CA 1
ATOM 883 C C . GLU A 1 110 ? -5.333 8.364 14.633 1.00 94.75 110 GLU A C 1
ATOM 885 O O . GLU A 1 110 ? -4.725 7.346 14.942 1.00 94.75 110 GLU A O 1
ATOM 890 N N . GLU A 1 111 ? -6.658 8.436 14.677 1.00 95.25 111 GLU A N 1
ATOM 891 C CA . GLU A 1 111 ? -7.514 7.348 15.140 1.00 95.25 111 GLU A CA 1
ATOM 892 C C . GLU A 1 111 ? -7.352 6.097 14.269 1.00 95.25 111 GLU A C 1
ATOM 894 O O . GLU A 1 111 ? -7.089 5.017 14.803 1.00 95.25 111 GLU A O 1
ATOM 899 N N . ALA A 1 112 ? -7.417 6.233 12.941 1.00 96.62 112 ALA A N 1
ATOM 900 C CA . ALA A 1 112 ? -7.248 5.111 12.018 1.00 96.62 112 ALA A CA 1
ATOM 901 C C . ALA A 1 112 ? -5.850 4.473 12.113 1.00 96.62 112 ALA A C 1
ATOM 903 O O . ALA A 1 112 ? -5.728 3.249 12.209 1.00 96.62 112 ALA A O 1
ATOM 904 N N . ILE A 1 113 ? -4.794 5.296 12.136 1.00 96.50 113 ILE A N 1
ATOM 905 C CA . ILE A 1 113 ? -3.407 4.828 12.252 1.00 96.50 113 ILE A CA 1
ATOM 906 C C . ILE A 1 113 ? -3.178 4.126 13.584 1.00 96.50 113 ILE A C 1
ATOM 908 O O . ILE A 1 113 ? -2.681 2.998 13.614 1.00 96.50 113 ILE A O 1
ATOM 912 N N . MET A 1 114 ? -3.545 4.772 14.688 1.00 95.50 114 MET A N 1
ATOM 913 C CA . MET A 1 114 ? -3.257 4.238 16.012 1.00 95.50 114 MET A CA 1
ATOM 914 C C . MET A 1 114 ? -4.101 3.004 16.333 1.00 95.50 114 MET A C 1
ATOM 916 O O . MET A 1 114 ? -3.627 2.134 17.066 1.00 95.50 114 MET A O 1
ATOM 920 N N . LYS A 1 115 ? -5.302 2.876 15.751 1.00 95.75 115 LYS A N 1
ATOM 921 C CA . LYS A 1 115 ? -6.100 1.647 15.827 1.00 95.75 115 LYS A CA 1
ATOM 922 C C . LYS A 1 115 ? -5.338 0.462 15.231 1.00 95.75 115 LYS A C 1
ATOM 924 O O . LYS A 1 115 ? -5.102 -0.511 15.942 1.00 95.75 115 LYS A O 1
ATOM 929 N N . VAL A 1 116 ? -4.881 0.566 13.981 1.00 96.75 116 VAL A N 1
ATOM 930 C CA . VAL A 1 116 ? -4.127 -0.512 13.308 1.00 96.75 116 VAL A CA 1
ATOM 931 C C . VAL A 1 116 ? -2.793 -0.785 14.008 1.00 96.75 116 VAL A C 1
ATOM 933 O O . VAL A 1 116 ? -2.451 -1.941 14.263 1.00 96.75 116 VAL A O 1
ATOM 936 N N . ALA A 1 117 ? -2.056 0.265 14.383 1.00 96.31 117 ALA A N 1
ATOM 937 C CA . ALA A 1 117 ? -0.795 0.136 15.114 1.00 96.31 117 ALA A CA 1
ATOM 938 C C . ALA A 1 117 ? -0.973 -0.659 16.421 1.00 96.31 117 ALA A C 1
ATOM 940 O O . ALA A 1 117 ? -0.166 -1.533 16.744 1.00 96.31 117 ALA A O 1
ATOM 941 N N . LYS A 1 118 ? -2.058 -0.408 17.159 1.00 95.38 118 LYS A N 1
ATOM 942 C CA . LYS A 1 118 ? -2.366 -1.123 18.398 1.00 95.38 118 LYS A CA 1
ATOM 943 C C . LYS A 1 118 ? -2.851 -2.548 18.146 1.00 95.38 118 LYS A C 1
ATOM 945 O O . LYS A 1 118 ? -2.293 -3.480 18.719 1.00 95.38 118 LYS A O 1
ATOM 950 N N . GLU A 1 119 ? -3.892 -2.711 17.336 1.00 94.62 119 GLU A N 1
ATOM 951 C CA . GLU A 1 119 ? -4.613 -3.981 17.185 1.00 94.62 119 GLU A CA 1
ATOM 952 C C . GLU A 1 119 ? -3.783 -5.030 16.445 1.00 94.62 119 GLU A C 1
ATOM 954 O O . GLU A 1 119 ? -3.706 -6.174 16.889 1.00 94.62 119 GLU A O 1
ATOM 959 N N . LEU A 1 120 ? -3.107 -4.636 15.364 1.00 94.50 120 LEU A N 1
ATOM 960 C CA . LEU A 1 120 ? -2.318 -5.561 14.556 1.00 94.50 120 LEU A CA 1
ATOM 961 C C . LEU A 1 120 ? -0.870 -5.633 15.046 1.00 94.50 120 LEU A C 1
ATOM 963 O O . LEU A 1 120 ? -0.284 -6.710 15.211 1.00 94.50 120 LEU A O 1
ATOM 967 N N . TYR A 1 121 ? -0.275 -4.477 15.333 1.00 94.06 121 TYR A N 1
ATOM 968 C CA . TYR A 1 121 ? 1.161 -4.394 15.579 1.00 94.06 121 TYR A CA 1
ATOM 969 C C . TYR A 1 121 ? 1.549 -4.383 17.061 1.00 94.06 121 TYR A C 1
ATOM 971 O O . TYR A 1 121 ? 2.673 -4.770 17.375 1.00 94.06 121 TYR A O 1
ATOM 979 N N . GLY A 1 122 ? 0.609 -4.148 17.980 1.00 91.81 122 GLY A N 1
ATOM 980 C CA . GLY A 1 122 ? 0.856 -4.167 19.427 1.00 91.81 122 GLY A CA 1
ATOM 981 C C . GLY A 1 122 ? 1.506 -2.888 19.962 1.00 91.81 122 GLY A C 1
ATOM 982 O O . GLY A 1 122 ? 2.099 -2.907 21.038 1.00 91.81 122 GLY A O 1
ATOM 983 N N . VAL A 1 123 ? 1.416 -1.784 19.218 1.00 88.75 123 VAL A N 1
ATOM 984 C CA . VAL A 1 123 ? 1.933 -0.471 19.626 1.00 88.75 123 VAL A CA 1
ATOM 985 C C . VAL A 1 123 ? 1.046 0.117 20.730 1.00 88.75 123 VAL A C 1
ATOM 987 O O . VAL A 1 123 ? -0.182 0.072 20.651 1.00 88.75 123 VAL A O 1
ATOM 990 N N . ILE A 1 124 ? 1.659 0.677 21.777 1.00 83.06 124 ILE A N 1
ATOM 991 C CA . ILE A 1 124 ? 0.954 1.234 22.942 1.00 83.06 124 ILE A CA 1
ATOM 992 C C . ILE A 1 124 ? 1.091 2.759 22.953 1.00 83.06 124 ILE A C 1
ATOM 994 O O . ILE A 1 124 ? 2.200 3.284 22.964 1.00 83.06 124 ILE A O 1
ATOM 998 N N . GLY A 1 125 ? -0.037 3.470 23.049 1.00 76.19 125 GLY A N 1
ATOM 999 C CA . GLY A 1 125 ? -0.062 4.936 23.125 1.00 76.19 125 GLY A CA 1
ATOM 1000 C C . GLY A 1 125 ? 0.183 5.612 21.776 1.00 76.19 125 GLY A C 1
ATOM 1001 O O . GLY A 1 125 ? 0.202 4.947 20.750 1.00 76.19 125 GLY A O 1
ATOM 1002 N N . LYS A 1 126 ? 0.323 6.944 21.770 1.00 76.31 126 LYS A N 1
ATOM 1003 C CA . LYS A 1 126 ? 0.645 7.708 20.554 1.00 76.31 126 LYS A CA 1
ATOM 1004 C C . LYS A 1 126 ? 2.107 7.491 20.180 1.00 76.31 126 LYS A C 1
ATOM 1006 O O . LYS A 1 126 ? 2.976 7.636 21.036 1.00 76.31 126 LYS A O 1
ATOM 1011 N N . ASP A 1 127 ? 2.369 7.222 18.906 1.00 84.75 127 ASP A N 1
ATOM 1012 C CA . ASP A 1 127 ? 3.720 6.979 18.408 1.00 84.75 127 ASP A CA 1
ATOM 1013 C C . ASP A 1 127 ? 4.113 8.017 17.344 1.00 84.75 127 ASP A C 1
ATOM 1015 O O . ASP A 1 127 ? 3.465 8.171 16.303 1.00 84.75 127 ASP A O 1
ATOM 1019 N N . TYR A 1 128 ? 5.199 8.745 17.618 1.00 89.69 128 TYR A N 1
ATOM 1020 C CA . TYR A 1 128 ? 5.725 9.779 16.727 1.00 89.69 128 TYR A CA 1
ATOM 1021 C C . TYR A 1 128 ? 6.182 9.214 15.372 1.00 89.69 128 TYR A C 1
ATOM 1023 O O . TYR A 1 128 ? 6.053 9.878 14.339 1.00 89.69 128 TYR A O 1
ATOM 1031 N N . ASN A 1 129 ? 6.709 7.989 15.346 1.00 93.19 129 ASN A N 1
ATOM 1032 C CA . ASN A 1 129 ? 7.171 7.352 14.122 1.00 93.19 129 ASN A CA 1
ATOM 1033 C C . ASN A 1 129 ? 6.002 7.021 13.191 1.00 93.19 129 ASN A C 1
ATOM 1035 O O . ASN A 1 129 ? 6.104 7.283 11.993 1.00 93.19 129 ASN A O 1
ATOM 1039 N N . TRP A 1 130 ? 4.885 6.532 13.736 1.00 94.19 130 TRP A N 1
ATOM 1040 C CA . TRP A 1 130 ? 3.671 6.236 12.965 1.00 94.19 130 TRP A CA 1
ATOM 1041 C C . TRP A 1 130 ? 2.997 7.497 12.423 1.00 94.19 130 TRP A C 1
ATOM 1043 O O . TRP A 1 130 ? 2.622 7.552 11.252 1.00 94.19 130 TRP A O 1
ATOM 1053 N N . MET A 1 131 ? 2.865 8.526 13.260 1.00 91.62 131 MET A N 1
ATOM 1054 C CA . MET A 1 131 ? 2.097 9.722 12.904 1.00 91.62 131 MET A CA 1
ATOM 1055 C C . MET A 1 131 ? 2.880 10.765 12.118 1.00 91.62 131 MET A C 1
ATOM 1057 O O . MET A 1 131 ? 2.264 11.541 11.387 1.00 91.62 131 MET A O 1
ATOM 1061 N N . HIS A 1 132 ? 4.207 10.784 12.256 1.00 89.81 132 HIS A N 1
ATOM 1062 C CA . HIS A 1 132 ? 5.043 11.839 11.693 1.00 89.81 132 HIS A CA 1
ATOM 1063 C C . HIS A 1 132 ? 6.182 11.276 10.857 1.00 89.81 132 HIS A C 1
ATOM 1065 O O . HIS A 1 132 ? 6.178 11.456 9.643 1.00 89.81 132 HIS A O 1
ATOM 1071 N N . LYS A 1 133 ? 7.148 10.582 11.472 1.00 91.88 133 LYS A N 1
ATOM 1072 C CA . LYS A 1 133 ? 8.426 10.233 10.819 1.00 91.88 133 LYS A CA 1
ATOM 1073 C C . LYS A 1 133 ? 8.265 9.331 9.594 1.00 91.88 133 LYS A C 1
ATOM 1075 O O . LYS A 1 133 ? 8.937 9.551 8.592 1.00 91.88 133 LYS A O 1
ATOM 1080 N N . TYR A 1 134 ? 7.378 8.341 9.676 1.00 94.56 134 TYR A N 1
ATOM 1081 C CA . TYR A 1 134 ? 7.114 7.359 8.622 1.00 94.56 134 TYR A CA 1
ATOM 1082 C C . TYR A 1 134 ? 5.632 7.320 8.246 1.00 94.56 134 TYR A C 1
ATOM 1084 O O . TYR A 1 134 ? 5.108 6.275 7.864 1.00 94.56 134 TYR A O 1
ATOM 1092 N N . TYR A 1 135 ? 4.957 8.471 8.324 1.00 94.19 135 TYR A N 1
ATOM 1093 C CA . TYR A 1 135 ? 3.526 8.596 8.047 1.00 94.19 135 TYR A CA 1
ATOM 1094 C C . TYR A 1 135 ? 3.107 8.000 6.693 1.00 94.19 135 TYR A C 1
ATOM 1096 O O . TYR A 1 135 ? 2.021 7.435 6.585 1.00 94.19 135 TYR A O 1
ATOM 1104 N N . GLN A 1 136 ? 3.946 8.113 5.655 1.00 93.62 136 GLN A N 1
ATOM 1105 C CA . GLN A 1 136 ? 3.660 7.496 4.356 1.00 93.62 136 GLN A CA 1
ATOM 1106 C C . GLN A 1 136 ? 3.556 5.971 4.468 1.00 93.62 136 GLN A C 1
ATOM 1108 O O . GLN A 1 136 ? 2.548 5.405 4.069 1.00 93.62 136 GLN A O 1
ATOM 1113 N N . VAL A 1 137 ? 4.530 5.311 5.098 1.00 96.19 137 VAL A N 1
ATOM 1114 C CA . VAL A 1 137 ? 4.491 3.856 5.321 1.00 96.19 137 VAL A CA 1
ATOM 1115 C C . VAL A 1 137 ? 3.309 3.478 6.214 1.00 96.19 137 VAL A C 1
ATOM 1117 O O . VAL A 1 137 ? 2.549 2.575 5.870 1.00 96.19 137 VAL A O 1
ATOM 1120 N N . ALA A 1 138 ? 3.108 4.205 7.316 1.00 96.50 138 ALA A N 1
ATOM 1121 C CA . ALA A 1 138 ? 2.009 3.969 8.249 1.00 96.50 138 ALA A CA 1
ATOM 1122 C C . ALA A 1 138 ? 0.639 4.039 7.562 1.00 96.50 138 ALA A C 1
ATOM 1124 O O . ALA A 1 138 ? -0.185 3.145 7.741 1.00 96.50 138 ALA A O 1
ATOM 1125 N N . ASN A 1 139 ? 0.395 5.056 6.729 1.00 96.56 139 ASN A N 1
ATOM 1126 C CA . ASN A 1 139 ? -0.884 5.168 6.038 1.00 96.56 139 ASN A CA 1
ATOM 1127 C C . ASN A 1 139 ? -1.101 4.031 5.025 1.00 96.56 139 ASN A C 1
ATOM 1129 O O . ASN A 1 139 ? -2.219 3.533 4.933 1.00 96.56 139 ASN A O 1
ATOM 1133 N N . ARG A 1 140 ? -0.060 3.534 4.341 1.00 97.94 140 ARG A N 1
ATOM 1134 C CA . ARG A 1 140 ? -0.211 2.384 3.433 1.00 97.94 140 ARG A CA 1
ATOM 1135 C C . ARG A 1 140 ? -0.544 1.096 4.174 1.00 97.94 140 ARG A C 1
ATOM 1137 O O . ARG A 1 140 ? -1.393 0.346 3.702 1.00 97.94 140 ARG A O 1
ATOM 1144 N N . LEU A 1 141 ? 0.043 0.878 5.352 1.00 98.25 141 LEU A N 1
ATOM 1145 C CA . LEU A 1 141 ? -0.318 -0.250 6.220 1.00 98.25 141 LEU A CA 1
ATOM 1146 C C . LEU A 1 141 ? -1.776 -0.164 6.693 1.00 98.25 141 LEU A C 1
ATOM 1148 O O . LEU A 1 141 ? -2.475 -1.1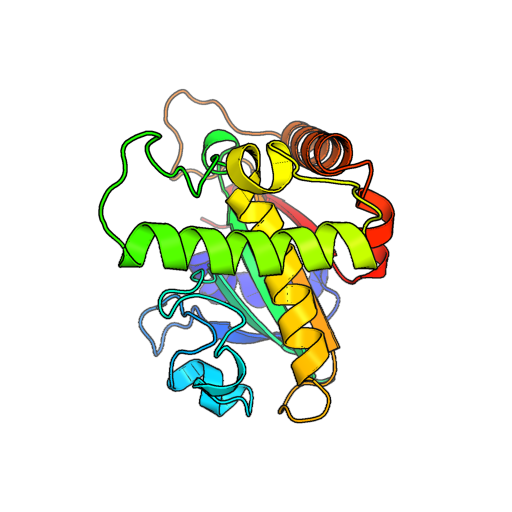68 6.738 1.00 98.25 141 LEU A O 1
ATOM 1152 N N . VAL A 1 142 ? -2.262 1.037 7.000 1.00 98.00 142 VAL A N 1
ATOM 1153 C CA . VAL A 1 142 ? -3.650 1.246 7.445 1.00 98.00 142 VAL A CA 1
ATOM 1154 C C . VAL A 1 142 ? -4.648 1.024 6.311 1.00 98.00 142 VAL A C 1
ATOM 1156 O O . VAL A 1 142 ? -5.704 0.431 6.520 1.00 98.00 142 VAL A O 1
ATOM 1159 N N . PHE A 1 143 ? -4.310 1.445 5.091 1.00 98.56 143 PHE A N 1
ATOM 1160 C CA . PHE A 1 143 ? -5.141 1.161 3.924 1.00 98.56 143 PHE A CA 1
ATOM 1161 C C . PHE A 1 143 ? -5.103 -0.310 3.505 1.00 98.56 143 PHE A C 1
ATOM 1163 O O . PHE A 1 143 ? -6.122 -0.803 3.033 1.00 98.56 143 PHE A O 1
ATOM 1170 N N . LEU A 1 144 ? -3.990 -1.024 3.707 1.00 98.75 144 LEU A N 1
ATOM 1171 C CA . LEU A 1 144 ? -3.956 -2.478 3.537 1.00 98.75 144 LEU A CA 1
ATOM 1172 C C . LEU A 1 144 ? -5.041 -3.141 4.398 1.00 98.75 144 LEU A C 1
ATOM 1174 O O . LEU A 1 144 ? -5.863 -3.883 3.864 1.00 98.75 144 LEU A O 1
ATOM 1178 N N . GLU A 1 145 ? -5.113 -2.788 5.684 1.00 98.31 145 GLU A N 1
ATOM 1179 C CA . GLU A 1 145 ? -6.140 -3.318 6.589 1.00 98.31 145 GLU A CA 1
ATOM 1180 C C . GLU A 1 145 ? -7.550 -2.933 6.173 1.00 98.31 145 GLU A C 1
ATOM 1182 O O . GLU A 1 145 ? -8.430 -3.792 6.113 1.00 98.31 145 GLU A O 1
ATOM 1187 N N . LYS A 1 146 ? -7.770 -1.664 5.817 1.00 98.31 146 LYS A N 1
ATOM 1188 C CA . LYS A 1 146 ? -9.097 -1.232 5.378 1.00 98.31 146 LYS A CA 1
ATOM 1189 C C . LYS A 1 146 ? -9.558 -1.978 4.132 1.00 98.31 146 LYS A C 1
ATOM 1191 O O . LYS A 1 146 ? -10.716 -2.370 4.040 1.00 98.31 146 LYS A O 1
ATOM 1196 N N . MET A 1 147 ? -8.666 -2.207 3.177 1.00 98.56 147 MET A N 1
ATOM 1197 C CA . MET A 1 147 ? -9.026 -2.939 1.969 1.00 98.56 147 MET A CA 1
ATOM 1198 C C . MET A 1 147 ? -9.270 -4.423 2.266 1.00 98.56 147 MET A C 1
ATOM 1200 O O . MET A 1 147 ? -10.187 -5.007 1.690 1.00 98.56 147 MET A O 1
ATOM 1204 N N . LYS A 1 148 ? -8.540 -5.037 3.201 1.00 98.38 148 LYS A N 1
ATOM 1205 C CA . LYS A 1 148 ? -8.858 -6.398 3.662 1.00 98.38 148 LYS A CA 1
ATOM 1206 C C . LYS A 1 148 ? -10.228 -6.477 4.328 1.00 98.38 148 LYS A C 1
ATOM 1208 O O . LYS A 1 148 ? -10.988 -7.386 4.008 1.00 98.38 148 LYS A O 1
ATOM 1213 N N . GLU A 1 149 ? -10.574 -5.509 5.174 1.00 97.88 149 GLU A N 1
ATOM 1214 C CA . GLU A 1 149 ? -11.899 -5.396 5.801 1.00 97.88 149 GLU A CA 1
ATOM 1215 C C . GLU A 1 149 ? -13.029 -5.352 4.760 1.00 97.88 149 GLU A C 1
ATOM 1217 O O . GLU A 1 149 ? -14.054 -6.003 4.943 1.00 97.88 149 GLU A O 1
ATOM 1222 N N . LEU A 1 150 ? -12.827 -4.637 3.649 1.00 98.12 150 LEU A N 1
ATOM 1223 C CA . LEU A 1 150 ? -13.817 -4.506 2.572 1.00 98.12 150 LEU A CA 1
ATOM 1224 C C . LEU A 1 150 ? -13.866 -5.710 1.616 1.00 98.12 150 LEU A C 1
ATOM 1226 O O . LEU A 1 150 ? -14.833 -5.856 0.867 1.00 98.12 150 LEU A O 1
ATOM 1230 N N . SER A 1 151 ? -12.859 -6.589 1.631 1.00 98.00 151 SER A N 1
ATOM 1231 C CA . SER A 1 151 ? -12.768 -7.725 0.698 1.00 98.00 151 SER A CA 1
ATOM 1232 C C . SER A 1 151 ? -14.021 -8.619 0.631 1.00 98.00 151 SER A C 1
ATOM 1234 O O . SER A 1 151 ? -14.383 -9.004 -0.481 1.00 98.00 151 SER A O 1
ATOM 1236 N N . PRO A 1 152 ? -14.769 -8.908 1.722 1.00 97.56 152 PRO A N 1
ATOM 1237 C CA . PRO A 1 152 ? -15.949 -9.772 1.636 1.00 97.56 152 PRO A CA 1
ATOM 1238 C C . PRO A 1 152 ? -17.092 -9.205 0.783 1.00 97.56 152 PRO A C 1
ATOM 1240 O O . PRO A 1 152 ? -17.931 -9.973 0.313 1.00 97.56 152 PRO A O 1
ATOM 1243 N N . SER A 1 153 ? -17.145 -7.884 0.598 1.00 96.38 153 SER A N 1
ATOM 1244 C CA . SER A 1 153 ? -18.168 -7.186 -0.192 1.00 96.38 153 SER A CA 1
ATOM 1245 C C . SER A 1 153 ? -17.630 -6.595 -1.496 1.00 96.38 153 SER A C 1
ATOM 1247 O O . SER A 1 153 ? -18.348 -5.850 -2.155 1.00 96.38 153 SER A O 1
ATOM 1249 N N . SER A 1 154 ? -16.389 -6.918 -1.867 1.00 98.00 154 SER A N 1
ATOM 1250 C CA . SER A 1 154 ? -15.681 -6.327 -3.006 1.00 98.00 154 SER A CA 1
ATOM 1251 C C . SER A 1 154 ? -15.506 -7.311 -4.170 1.00 98.00 154 SER A C 1
ATOM 1253 O O . SER A 1 154 ? -15.739 -8.515 -4.058 1.00 98.00 154 SER A O 1
ATOM 1255 N N . ASN A 1 155 ? -15.004 -6.814 -5.303 1.00 98.00 155 ASN A N 1
ATOM 1256 C CA . ASN A 1 155 ? -14.639 -7.622 -6.475 1.00 98.00 155 ASN A CA 1
ATOM 1257 C C . ASN A 1 155 ? -13.274 -8.336 -6.341 1.00 98.00 155 ASN A C 1
ATOM 1259 O O . ASN A 1 155 ? -12.856 -9.053 -7.260 1.00 98.00 155 ASN A O 1
ATOM 1263 N N . TYR A 1 156 ? -12.574 -8.141 -5.221 1.00 98.38 156 TYR A N 1
ATOM 1264 C CA . TYR A 1 156 ? -11.307 -8.781 -4.864 1.00 98.38 156 TYR A CA 1
ATOM 1265 C C . TYR A 1 156 ? -11.460 -9.607 -3.575 1.00 98.38 156 TYR A C 1
ATOM 1267 O O . TYR A 1 156 ? -12.374 -9.380 -2.793 1.00 98.38 156 TYR A O 1
ATOM 1275 N N . LYS A 1 157 ? -10.580 -10.590 -3.364 1.00 97.75 157 LYS A N 1
ATOM 1276 C CA . LYS A 1 157 ? -10.666 -11.586 -2.278 1.00 97.75 157 LYS A CA 1
ATOM 1277 C C . LYS A 1 157 ? -9.559 -11.478 -1.234 1.00 97.75 157 LYS A C 1
ATOM 1279 O O . LYS A 1 157 ? -9.721 -11.981 -0.131 1.00 97.75 157 LYS A O 1
ATOM 1284 N N . ASP A 1 158 ? -8.438 -10.874 -1.600 1.00 98.19 158 ASP A N 1
ATOM 1285 C CA . ASP A 1 158 ? -7.289 -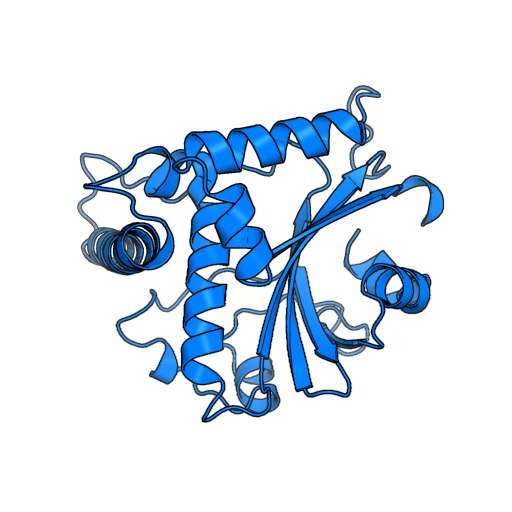10.644 -0.728 1.00 98.19 158 ASP A CA 1
ATOM 1286 C C . ASP A 1 158 ? -6.594 -9.349 -1.159 1.00 98.19 158 ASP A C 1
ATOM 1288 O O . ASP A 1 158 ? -6.867 -8.830 -2.248 1.00 98.19 158 ASP A O 1
ATOM 1292 N N . VAL A 1 159 ? -5.715 -8.817 -0.315 1.00 98.69 159 VAL A N 1
ATOM 1293 C CA . VAL A 1 159 ? -4.984 -7.576 -0.571 1.00 98.69 159 VAL A CA 1
ATOM 1294 C C . VAL A 1 159 ? -3.524 -7.732 -0.178 1.00 98.69 159 VAL A C 1
ATOM 1296 O O . VAL A 1 159 ? -3.204 -8.187 0.920 1.00 98.69 159 VAL A O 1
ATOM 1299 N N . LYS A 1 160 ? -2.635 -7.280 -1.059 1.00 98.75 160 LYS A N 1
ATOM 1300 C CA . LYS A 1 160 ? -1.200 -7.172 -0.816 1.00 98.75 160 LYS A CA 1
ATOM 1301 C C . LYS A 1 160 ? -0.729 -5.743 -1.029 1.00 98.75 160 LYS A C 1
ATOM 1303 O O . LYS A 1 160 ? -1.185 -5.044 -1.935 1.00 98.75 160 LYS A O 1
ATOM 1308 N N . LEU A 1 161 ? 0.215 -5.330 -0.194 1.00 98.81 161 LEU A N 1
ATOM 1309 C CA . LEU A 1 161 ? 0.874 -4.033 -0.280 1.00 98.81 161 LEU A CA 1
ATOM 1310 C C . LEU A 1 161 ? 2.300 -4.240 -0.772 1.00 98.81 161 LEU A C 1
ATOM 1312 O O . LEU A 1 161 ? 3.065 -4.957 -0.136 1.00 98.81 161 LEU A O 1
ATOM 1316 N N . VAL A 1 162 ? 2.670 -3.594 -1.870 1.00 98.69 162 VAL A N 1
ATOM 1317 C CA . VAL A 1 162 ? 4.006 -3.693 -2.454 1.00 98.69 162 VAL A CA 1
ATOM 1318 C C . VAL A 1 162 ? 4.708 -2.346 -2.340 1.00 98.69 162 VAL A C 1
ATOM 1320 O O . VAL A 1 162 ? 4.331 -1.380 -2.998 1.00 98.69 162 VAL A O 1
ATOM 1323 N N . PHE A 1 163 ? 5.757 -2.287 -1.528 1.00 97.94 163 PHE A N 1
ATOM 1324 C CA . PHE A 1 163 ? 6.739 -1.211 -1.599 1.00 97.94 163 PHE A CA 1
ATOM 1325 C C . PHE A 1 163 ? 7.770 -1.582 -2.662 1.00 97.94 163 PHE A C 1
ATOM 1327 O O . PHE A 1 163 ? 8.502 -2.557 -2.496 1.00 97.94 163 PHE A O 1
ATOM 1334 N N . ILE A 1 164 ? 7.801 -0.837 -3.762 1.00 95.69 164 ILE A N 1
ATOM 1335 C CA . ILE A 1 164 ? 8.736 -1.042 -4.867 1.00 95.69 164 ILE A CA 1
ATOM 1336 C C . ILE A 1 164 ? 9.785 0.067 -4.860 1.00 95.69 164 ILE A C 1
ATOM 1338 O O . ILE A 1 164 ? 9.491 1.248 -5.019 1.00 95.69 164 ILE A O 1
ATOM 1342 N N . ASN A 1 165 ? 11.031 -0.326 -4.660 1.00 94.25 165 ASN A N 1
ATOM 1343 C CA . ASN A 1 165 ? 12.160 0.579 -4.584 1.00 94.25 165 ASN A CA 1
ATOM 1344 C C . ASN A 1 165 ? 12.996 0.458 -5.851 1.00 94.25 165 ASN A C 1
ATOM 1346 O O . ASN A 1 165 ? 13.325 -0.647 -6.278 1.00 94.25 165 ASN A O 1
ATOM 1350 N N . PHE A 1 166 ? 13.370 1.583 -6.438 1.00 90.25 166 PHE A N 1
ATOM 1351 C CA . PHE A 1 166 ? 14.205 1.622 -7.624 1.00 90.25 166 PHE A CA 1
ATOM 1352 C C . PHE A 1 166 ? 15.630 1.993 -7.225 1.00 90.25 166 PHE A C 1
ATOM 1354 O O . PHE A 1 166 ? 15.890 3.092 -6.736 1.00 90.25 166 PHE A O 1
ATOM 1361 N N . GLU A 1 167 ? 16.564 1.061 -7.401 1.00 87.44 167 GLU A N 1
ATOM 1362 C CA . GLU A 1 167 ? 17.987 1.390 -7.361 1.00 87.44 167 GLU A CA 1
ATOM 1363 C C . GLU A 1 167 ? 18.407 1.960 -8.714 1.00 87.44 167 GLU A C 1
ATOM 1365 O O . GLU A 1 167 ? 17.893 1.556 -9.756 1.00 87.44 167 GLU A O 1
ATOM 1370 N N . LYS A 1 168 ? 19.361 2.889 -8.690 1.00 76.94 168 LYS A N 1
ATOM 1371 C CA . LYS A 1 168 ? 19.960 3.484 -9.888 1.00 76.94 168 LYS A CA 1
ATOM 1372 C C . LYS A 1 168 ? 18.986 4.133 -10.886 1.00 76.94 168 LYS A C 1
ATOM 1374 O O . LYS A 1 168 ? 19.166 4.036 -12.096 1.00 76.94 168 LYS A O 1
ATOM 1379 N N . ASP A 1 169 ? 17.958 4.817 -10.389 1.00 74.06 169 ASP A N 1
ATOM 1380 C CA . ASP A 1 169 ? 17.037 5.564 -11.252 1.00 74.06 169 ASP A CA 1
ATOM 1381 C C . ASP A 1 169 ? 17.766 6.730 -11.957 1.00 74.06 169 ASP A C 1
ATOM 1383 O O . ASP A 1 169 ? 18.234 7.655 -11.280 1.00 74.06 169 ASP A O 1
ATOM 1387 N N . PRO A 1 170 ? 17.875 6.733 -13.301 1.00 66.88 170 PRO A N 1
ATOM 1388 C CA . PRO A 1 170 ? 18.586 7.783 -14.029 1.00 66.88 170 PRO A CA 1
ATOM 1389 C C . PRO A 1 170 ? 17.851 9.128 -14.021 1.00 66.88 170 PRO A C 1
ATOM 1391 O O . PRO A 1 170 ? 18.433 10.145 -14.402 1.00 66.88 170 PRO A O 1
ATOM 1394 N N . THR A 1 171 ? 16.582 9.189 -13.602 1.00 67.69 171 THR A N 1
ATOM 1395 C CA . THR A 1 171 ? 15.906 10.484 -13.435 1.00 67.69 171 THR A CA 1
ATOM 1396 C C . THR A 1 171 ? 16.403 11.226 -12.196 1.00 67.69 171 THR A C 1
ATOM 1398 O O . THR A 1 171 ? 16.140 12.416 -12.049 1.00 67.69 171 THR A O 1
ATOM 1401 N N . TRP A 1 172 ? 17.143 10.539 -11.318 1.00 59.50 172 TRP A N 1
ATOM 1402 C CA . TRP A 1 172 ? 17.672 11.049 -10.054 1.00 59.50 172 TRP A CA 1
ATOM 1403 C C . TRP A 1 172 ? 19.208 11.144 -10.036 1.00 59.50 172 TRP A C 1
ATOM 1405 O O . TRP A 1 172 ? 19.825 11.078 -8.979 1.00 59.50 172 TRP A O 1
ATOM 1415 N N . MET A 1 173 ? 19.840 11.384 -11.192 1.00 57.53 173 MET A N 1
ATOM 1416 C CA . MET A 1 173 ? 21.306 11.497 -11.362 1.00 57.53 173 MET A CA 1
ATOM 1417 C C . MET A 1 173 ? 21.961 12.721 -10.695 1.00 57.53 173 MET A C 1
ATOM 1419 O O . MET A 1 173 ? 23.090 13.086 -11.030 1.00 57.53 173 MET A O 1
ATOM 1423 N N . ILE A 1 174 ? 21.285 13.381 -9.756 1.00 53.28 174 ILE A N 1
ATOM 1424 C CA . ILE A 1 174 ? 21.880 14.487 -9.012 1.00 53.28 174 ILE A CA 1
ATOM 1425 C C . ILE A 1 174 ? 22.918 13.871 -8.057 1.00 53.28 174 ILE A C 1
ATOM 1427 O O . ILE A 1 174 ? 22.585 13.097 -7.167 1.00 53.28 174 ILE A O 1
ATOM 1431 N N . ASP A 1 175 ? 24.192 14.188 -8.295 1.00 54.81 175 ASP A N 1
ATOM 1432 C CA . ASP A 1 175 ? 25.376 13.817 -7.500 1.00 54.81 175 ASP A CA 1
ATOM 1433 C C . ASP A 1 175 ? 25.929 12.376 -7.617 1.00 54.81 175 ASP A C 1
ATOM 1435 O O . ASP A 1 175 ? 26.740 11.981 -6.776 1.00 54.81 175 ASP A O 1
ATOM 1439 N N . ASN A 1 176 ? 25.578 11.585 -8.647 1.00 55.47 176 ASN A N 1
ATOM 1440 C CA . ASN A 1 176 ? 26.069 10.195 -8.842 1.00 55.47 176 ASN A CA 1
ATOM 1441 C C . ASN A 1 176 ? 25.850 9.260 -7.628 1.00 55.47 176 ASN A C 1
ATOM 1443 O O . ASN A 1 176 ? 26.509 8.224 -7.497 1.00 55.47 176 ASN A O 1
ATOM 1447 N N . LYS A 1 177 ? 24.946 9.617 -6.709 1.00 60.56 177 LYS A N 1
ATOM 1448 C CA . LYS A 1 177 ? 24.625 8.805 -5.535 1.00 60.56 177 LYS A CA 1
ATOM 1449 C C . LYS A 1 177 ? 23.385 7.981 -5.819 1.00 60.56 177 LYS A C 1
ATOM 1451 O O . LYS A 1 177 ? 22.262 8.459 -5.726 1.00 60.56 177 LYS A O 1
ATOM 1456 N N . HIS A 1 178 ? 23.614 6.721 -6.149 1.00 74.06 178 HIS A N 1
ATOM 1457 C CA . HIS A 1 178 ? 22.554 5.733 -6.236 1.00 74.06 178 HIS A CA 1
ATOM 1458 C C . HIS A 1 178 ? 22.331 5.092 -4.873 1.00 74.06 178 HIS A C 1
ATOM 1460 O O . HIS A 1 178 ? 23.292 4.778 -4.174 1.00 74.06 178 HIS A O 1
ATOM 1466 N N . VAL A 1 179 ? 21.068 4.857 -4.530 1.00 81.44 179 VAL A N 1
ATOM 1467 C CA . VAL A 1 179 ? 20.720 4.011 -3.390 1.00 81.44 179 VAL A CA 1
ATOM 1468 C C . VAL A 1 179 ? 20.953 2.564 -3.806 1.00 81.44 179 VAL A C 1
ATOM 1470 O O . VAL A 1 179 ? 20.330 2.087 -4.756 1.00 81.44 179 VAL A O 1
ATOM 1473 N N . SER A 1 180 ? 21.868 1.879 -3.132 1.00 87.00 180 SER A N 1
ATOM 1474 C CA . SER A 1 180 ? 22.141 0.463 -3.365 1.00 87.00 180 SER A CA 1
ATOM 1475 C C . SER A 1 180 ? 21.015 -0.433 -2.844 1.00 87.00 180 SER A C 1
ATOM 1477 O O . SER A 1 180 ? 20.243 -0.056 -1.958 1.00 87.00 180 SER A O 1
ATOM 1479 N N . HIS A 1 181 ? 20.963 -1.669 -3.344 1.00 89.56 181 HIS A N 1
ATOM 1480 C CA . HIS A 1 181 ? 20.065 -2.700 -2.832 1.00 89.56 181 HIS A CA 1
ATOM 1481 C C . HIS A 1 181 ? 20.109 -2.839 -1.302 1.00 89.56 181 HIS A C 1
ATOM 1483 O O . HIS A 1 181 ? 19.065 -2.895 -0.650 1.00 89.56 181 HIS A O 1
ATOM 1489 N N . GLN A 1 182 ? 21.315 -2.867 -0.723 1.00 91.31 182 GLN A N 1
ATOM 1490 C CA . GLN A 1 182 ? 21.491 -3.028 0.719 1.00 91.31 182 GLN A CA 1
ATOM 1491 C C . GLN A 1 182 ? 20.977 -1.809 1.490 1.00 91.31 182 GLN A C 1
ATOM 1493 O O . GLN A 1 182 ? 20.317 -1.977 2.509 1.00 91.31 182 GLN A O 1
ATOM 1498 N N . GLU A 1 183 ? 21.189 -0.592 0.984 1.00 91.69 183 GLU A N 1
ATOM 1499 C CA . GLU A 1 183 ? 20.653 0.619 1.617 1.00 91.69 183 GLU A CA 1
ATOM 1500 C C . GLU A 1 183 ? 19.119 0.628 1.652 1.00 91.69 183 GLU A C 1
ATOM 1502 O O . GLU A 1 183 ? 18.530 1.080 2.636 1.00 91.69 183 GLU A O 1
ATOM 1507 N N . TRP A 1 184 ? 18.457 0.094 0.620 1.00 93.56 184 TRP A N 1
ATOM 1508 C CA . TRP A 1 184 ? 17.002 -0.082 0.629 1.00 93.56 184 TRP A CA 1
ATOM 1509 C C . TRP A 1 184 ? 16.540 -1.096 1.678 1.00 93.56 184 TRP A C 1
ATOM 1511 O O . TRP A 1 184 ? 15.586 -0.814 2.411 1.00 93.56 184 TRP A O 1
ATOM 1521 N N . ILE A 1 185 ? 17.223 -2.242 1.785 1.00 93.00 185 ILE A N 1
ATOM 1522 C CA . ILE A 1 185 ? 16.945 -3.244 2.826 1.00 93.00 185 ILE A CA 1
ATOM 1523 C C . ILE A 1 185 ? 17.115 -2.617 4.213 1.00 93.00 185 ILE A C 1
ATOM 1525 O O . ILE A 1 185 ? 16.180 -2.639 5.014 1.00 93.00 185 ILE A O 1
ATOM 1529 N N . ASP A 1 186 ? 18.266 -1.996 4.471 1.00 94.69 186 ASP A N 1
ATOM 1530 C CA . ASP A 1 186 ? 18.595 -1.384 5.760 1.00 94.69 186 ASP A CA 1
ATOM 1531 C C . ASP A 1 186 ? 17.590 -0.288 6.127 1.00 94.69 186 ASP A C 1
ATOM 1533 O O . ASP A 1 186 ? 17.188 -0.155 7.288 1.00 94.69 186 ASP A O 1
ATOM 1537 N N . LYS A 1 187 ? 17.129 0.487 5.136 1.00 94.50 187 LYS A N 1
ATOM 1538 C CA . LYS A 1 187 ? 16.111 1.517 5.342 1.00 94.50 187 LYS A CA 1
ATOM 1539 C C . LYS A 1 187 ? 14.785 0.918 5.799 1.00 94.50 187 LYS A C 1
ATOM 1541 O O . LYS A 1 187 ? 14.235 1.409 6.786 1.00 94.50 187 LYS A O 1
ATOM 1546 N N . PHE A 1 188 ? 14.253 -0.090 5.108 1.00 95.50 188 PHE A N 1
ATOM 1547 C CA . PHE A 1 188 ? 12.972 -0.700 5.487 1.00 95.50 188 PHE A CA 1
ATOM 1548 C C . PHE A 1 188 ? 13.070 -1.477 6.800 1.00 95.50 188 PHE A C 1
ATOM 1550 O O . PHE A 1 188 ? 12.159 -1.379 7.623 1.00 95.50 188 PHE A O 1
ATOM 1557 N N . ASP A 1 189 ? 14.194 -2.145 7.057 1.00 95.62 189 ASP A N 1
ATOM 1558 C CA . ASP A 1 189 ? 14.445 -2.811 8.337 1.00 95.62 189 ASP A CA 1
ATOM 1559 C C . ASP A 1 189 ? 14.474 -1.805 9.481 1.00 95.62 189 ASP A C 1
ATOM 1561 O O . ASP A 1 189 ? 13.831 -2.013 10.515 1.00 95.62 189 ASP A O 1
ATOM 1565 N N . LYS A 1 190 ? 15.118 -0.654 9.266 1.00 95.81 190 LYS A N 1
ATOM 1566 C CA . LYS A 1 190 ? 15.075 0.447 10.222 1.00 95.81 190 LYS A CA 1
ATOM 1567 C C . LYS A 1 190 ? 13.662 0.999 10.416 1.00 95.81 190 LYS A C 1
ATOM 1569 O O . LYS A 1 190 ? 13.284 1.257 11.555 1.00 95.81 190 LYS A O 1
ATOM 1574 N N . ILE A 1 191 ? 12.892 1.201 9.347 1.00 95.56 191 ILE A N 1
ATOM 1575 C CA . ILE A 1 191 ? 11.513 1.706 9.443 1.00 95.56 191 ILE A CA 1
ATOM 1576 C C . ILE A 1 191 ? 10.657 0.739 10.262 1.00 95.56 191 ILE A C 1
ATOM 1578 O O . ILE A 1 191 ? 10.011 1.159 11.217 1.00 95.56 191 ILE A O 1
ATOM 1582 N N . PHE A 1 192 ? 10.672 -0.553 9.936 1.00 96.25 192 PHE A N 1
ATOM 1583 C CA . PHE A 1 192 ? 9.869 -1.543 10.649 1.00 96.25 192 PHE A CA 1
ATOM 1584 C C . PHE A 1 192 ? 10.323 -1.748 12.096 1.00 96.25 192 PHE A C 1
ATOM 1586 O O . PHE A 1 192 ? 9.482 -1.997 12.959 1.00 96.25 192 PHE A O 1
ATOM 1593 N N . CYS A 1 193 ? 11.621 -1.615 12.379 1.00 95.56 193 CYS A N 1
ATOM 1594 C CA . CYS A 1 193 ? 12.147 -1.578 13.742 1.00 95.56 193 CYS A CA 1
ATOM 1595 C C . CYS A 1 193 ? 11.594 -0.367 14.510 1.00 95.56 193 CYS A C 1
ATOM 1597 O O . CYS A 1 193 ? 10.939 -0.537 15.538 1.00 95.56 193 CYS A O 1
ATOM 1599 N N . ASP A 1 194 ? 11.762 0.840 13.960 1.00 94.88 194 ASP A N 1
ATOM 1600 C CA . ASP A 1 194 ? 11.306 2.095 14.567 1.00 94.88 194 ASP A CA 1
ATOM 1601 C C . ASP A 1 194 ? 9.764 2.145 14.740 1.00 94.88 194 ASP A C 1
ATOM 1603 O O . ASP A 1 194 ? 9.278 2.833 15.634 1.00 94.88 194 ASP A O 1
ATOM 1607 N N . LEU A 1 195 ? 8.988 1.429 13.915 1.00 94.88 195 LEU A N 1
ATOM 1608 C CA . LEU A 1 195 ? 7.524 1.304 14.040 1.00 94.88 195 LEU A CA 1
ATOM 1609 C C . LEU A 1 195 ? 7.074 0.243 15.067 1.00 94.88 195 LEU A C 1
ATOM 1611 O O . LEU A 1 195 ? 5.876 -0.014 15.186 1.00 94.88 195 LEU A O 1
ATOM 1615 N N . GLY A 1 196 ? 8.000 -0.367 15.812 1.00 94.31 196 GLY A N 1
ATOM 1616 C CA . GLY A 1 196 ? 7.696 -1.348 16.860 1.00 94.31 196 GLY A CA 1
ATOM 1617 C C . GLY A 1 196 ? 8.046 -2.791 16.493 1.00 94.31 196 GLY A C 1
ATOM 1618 O O . GLY A 1 196 ? 7.326 -3.708 16.875 1.00 94.31 196 GLY A O 1
ATOM 1619 N N . ASN A 1 197 ? 9.140 -3.005 15.755 1.00 94.75 197 ASN A N 1
ATOM 1620 C CA . ASN A 1 197 ? 9.608 -4.328 15.309 1.00 94.75 197 ASN A CA 1
ATOM 1621 C C . ASN A 1 197 ? 8.555 -5.122 14.515 1.00 94.75 197 ASN A C 1
ATOM 1623 O O . ASN A 1 197 ? 8.341 -6.315 14.727 1.00 94.75 197 ASN A O 1
ATOM 1627 N N . ILE A 1 198 ? 7.901 -4.452 13.566 1.00 95.81 198 ILE A N 1
ATOM 1628 C CA . ILE A 1 198 ? 6.697 -4.969 12.897 1.00 95.81 198 ILE A CA 1
ATOM 1629 C C . ILE A 1 198 ? 6.965 -5.819 11.649 1.00 95.81 198 ILE A C 1
ATOM 1631 O O . ILE A 1 198 ? 6.019 -6.337 11.063 1.00 95.81 198 ILE A O 1
ATOM 1635 N N . LYS A 1 199 ? 8.231 -5.989 11.236 1.00 96.62 199 LYS A N 1
ATOM 1636 C CA . LYS A 1 199 ? 8.612 -6.600 9.945 1.00 96.62 199 LYS A CA 1
ATOM 1637 C C . LYS A 1 199 ? 7.931 -7.948 9.698 1.00 96.62 199 LYS A C 1
ATOM 1639 O O . LYS A 1 199 ? 7.325 -8.138 8.649 1.00 96.62 199 LYS A O 1
ATOM 1644 N N . GLN A 1 200 ? 7.991 -8.856 10.673 1.00 96.75 200 GLN A N 1
ATOM 1645 C CA . GLN A 1 200 ? 7.407 -10.192 10.534 1.00 96.75 200 GLN A CA 1
ATOM 1646 C C . GLN A 1 200 ? 5.882 -10.131 10.361 1.00 96.75 200 GLN A C 1
ATOM 1648 O O . GLN A 1 200 ? 5.346 -10.720 9.427 1.00 96.75 200 GLN A O 1
ATOM 1653 N N . LYS A 1 201 ? 5.200 -9.331 11.190 1.00 97.12 201 LYS A N 1
ATOM 1654 C CA . LYS A 1 201 ? 3.752 -9.111 11.088 1.00 97.12 201 LYS A CA 1
ATOM 1655 C C . LYS A 1 201 ? 3.360 -8.472 9.757 1.00 97.12 201 LYS A C 1
ATOM 1657 O O . LYS A 1 201 ? 2.332 -8.818 9.196 1.00 97.12 201 LYS A O 1
ATOM 1662 N N . CYS A 1 202 ? 4.166 -7.548 9.230 1.00 97.69 202 CYS A N 1
ATOM 1663 C CA . CYS A 1 202 ? 3.944 -6.968 7.906 1.00 97.69 202 CYS A CA 1
ATOM 1664 C C . CYS A 1 202 ? 3.991 -8.043 6.811 1.00 97.69 202 CYS A C 1
ATOM 1666 O O . CYS A 1 202 ? 3.080 -8.099 5.990 1.00 97.69 202 CYS A O 1
ATOM 1668 N N . ILE A 1 203 ? 5.003 -8.914 6.824 1.00 97.56 203 ILE A N 1
ATOM 1669 C CA . ILE A 1 203 ? 5.153 -10.002 5.842 1.00 97.56 203 ILE A CA 1
ATOM 1670 C C . ILE A 1 203 ? 3.975 -10.980 5.921 1.00 97.56 203 ILE A C 1
ATOM 1672 O O . ILE A 1 203 ? 3.363 -11.286 4.900 1.00 97.56 203 ILE A O 1
ATOM 1676 N N . GLU A 1 204 ? 3.613 -11.418 7.129 1.00 97.19 204 GLU A N 1
ATOM 1677 C CA . GLU A 1 204 ? 2.452 -12.289 7.373 1.00 97.19 204 GLU A CA 1
ATOM 1678 C C . GLU A 1 204 ? 1.145 -11.643 6.913 1.00 97.19 204 GLU A C 1
ATOM 1680 O O . GLU A 1 204 ? 0.247 -12.316 6.412 1.00 97.19 204 GLU A O 1
ATOM 1685 N N . ASN A 1 205 ? 1.068 -10.319 7.018 1.00 97.12 205 ASN A N 1
ATOM 1686 C CA . ASN A 1 205 ? -0.066 -9.538 6.570 1.00 97.12 205 ASN A CA 1
ATOM 1687 C C . ASN A 1 205 ? -0.024 -9.185 5.067 1.00 97.12 205 ASN A C 1
ATOM 1689 O O . ASN A 1 205 ? -0.858 -8.420 4.592 1.00 97.12 205 ASN A O 1
ATOM 1693 N N . GLY A 1 206 ? 0.897 -9.743 4.281 1.00 97.81 206 GLY A N 1
ATOM 1694 C CA . GLY A 1 206 ? 0.926 -9.547 2.827 1.00 97.81 206 GLY A CA 1
ATOM 1695 C C . GLY A 1 206 ? 1.616 -8.260 2.365 1.00 97.81 206 GLY A C 1
ATOM 1696 O O . GLY A 1 206 ? 1.376 -7.805 1.244 1.00 97.81 206 GLY A O 1
ATOM 1697 N N . VAL A 1 207 ? 2.477 -7.670 3.199 1.00 98.62 207 VAL A N 1
ATOM 1698 C CA . VAL A 1 207 ? 3.405 -6.614 2.775 1.00 98.62 207 VAL A CA 1
ATOM 1699 C C . VAL A 1 207 ? 4.608 -7.243 2.075 1.00 98.62 207 VAL A C 1
ATOM 1701 O O . VAL A 1 207 ? 5.251 -8.151 2.600 1.00 98.62 207 VAL A O 1
ATOM 1704 N N . ILE A 1 208 ? 4.943 -6.715 0.904 1.00 98.50 208 ILE A N 1
ATOM 1705 C CA . ILE A 1 208 ? 6.077 -7.115 0.079 1.00 98.50 208 ILE A CA 1
ATOM 1706 C C . ILE A 1 208 ? 6.962 -5.885 -0.118 1.00 98.50 208 ILE A C 1
ATOM 1708 O O . ILE A 1 208 ? 6.472 -4.816 -0.473 1.00 98.50 208 ILE A O 1
ATOM 1712 N N . VAL A 1 209 ? 8.268 -6.034 0.094 1.00 97.25 209 VAL A N 1
ATOM 1713 C CA . VAL A 1 209 ? 9.262 -5.008 -0.242 1.00 97.25 209 VAL A CA 1
ATOM 1714 C C . VAL A 1 209 ? 10.124 -5.559 -1.370 1.00 97.25 209 VAL A C 1
ATOM 1716 O O . VAL A 1 209 ? 10.774 -6.589 -1.201 1.00 97.25 209 VAL A O 1
ATOM 1719 N N . LEU A 1 210 ? 10.095 -4.898 -2.523 1.00 95.44 210 LEU A N 1
ATOM 1720 C CA . LEU A 1 210 ? 10.885 -5.243 -3.700 1.00 95.44 210 LEU A CA 1
ATOM 1721 C C . LEU A 1 210 ? 11.879 -4.127 -3.987 1.00 95.44 210 LEU A C 1
ATOM 1723 O O . LEU A 1 210 ? 11.540 -2.953 -3.879 1.00 95.44 210 LEU A O 1
ATOM 1727 N N . THR A 1 211 ? 13.077 -4.500 -4.422 1.00 92.81 211 THR A N 1
ATOM 1728 C CA . THR A 1 211 ? 14.062 -3.555 -4.947 1.00 92.81 211 THR A CA 1
ATOM 1729 C C . THR A 1 211 ?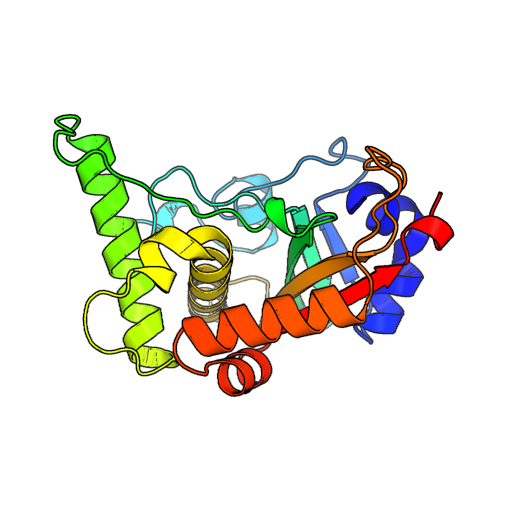 14.434 -3.977 -6.360 1.00 92.81 211 THR A C 1
ATOM 1731 O O . THR A 1 211 ? 14.786 -5.135 -6.583 1.00 92.81 211 THR A O 1
ATOM 1734 N N . ILE A 1 212 ? 14.325 -3.049 -7.306 1.00 90.56 212 ILE A N 1
ATOM 1735 C CA . ILE A 1 212 ? 14.458 -3.275 -8.746 1.00 90.56 212 ILE A CA 1
ATOM 1736 C C . ILE A 1 212 ? 15.524 -2.339 -9.319 1.00 90.56 212 ILE A C 1
ATOM 1738 O O . ILE A 1 212 ? 15.562 -1.157 -8.980 1.00 90.56 212 ILE A O 1
ATOM 1742 N N . ASN A 1 213 ? 16.372 -2.859 -10.210 1.00 86.00 213 ASN A N 1
ATOM 1743 C CA . ASN A 1 213 ? 17.440 -2.090 -10.845 1.00 86.00 213 ASN A CA 1
ATOM 1744 C C . ASN A 1 213 ? 16.950 -1.270 -12.040 1.00 86.00 213 ASN A C 1
ATOM 1746 O O . ASN A 1 213 ? 16.831 -1.798 -13.141 1.00 86.00 213 ASN A O 1
ATOM 1750 N N . ALA A 1 214 ? 16.721 0.026 -11.834 1.00 80.88 214 ALA A N 1
ATOM 1751 C CA . ALA A 1 214 ? 16.184 0.937 -12.841 1.00 80.88 214 ALA A CA 1
ATOM 1752 C C . ALA A 1 214 ? 17.062 1.107 -14.093 1.00 80.88 214 ALA A C 1
ATOM 1754 O O . ALA A 1 214 ? 16.517 1.398 -15.157 1.00 80.88 214 ALA A O 1
ATOM 1755 N N . GLU A 1 215 ? 18.384 0.888 -14.024 1.00 74.00 215 GLU A N 1
ATOM 1756 C CA . GLU A 1 215 ? 19.254 0.956 -15.215 1.00 74.00 215 GLU A CA 1
ATOM 1757 C C . GLU A 1 215 ? 18.839 -0.046 -16.292 1.00 74.00 215 GLU A C 1
ATOM 1759 O O . GLU A 1 215 ? 19.023 0.219 -17.478 1.00 74.00 215 GLU A O 1
ATOM 1764 N N . SER A 1 216 ? 18.246 -1.171 -15.888 1.00 70.00 216 SER A N 1
ATOM 1765 C CA . SER A 1 216 ? 17.839 -2.241 -16.804 1.00 70.00 216 SER A CA 1
ATOM 1766 C C . SER A 1 216 ? 16.599 -1.882 -17.633 1.00 70.00 216 SER A C 1
ATOM 1768 O O . SER A 1 216 ? 16.225 -2.644 -18.520 1.00 70.00 216 SER A O 1
ATOM 1770 N N . TYR A 1 217 ? 15.960 -0.738 -17.355 1.00 69.56 217 TYR A N 1
ATOM 1771 C CA . TYR A 1 217 ? 14.599 -0.441 -17.806 1.00 69.56 217 TYR A CA 1
ATOM 1772 C C . TYR A 1 217 ? 14.445 0.834 -18.643 1.00 69.56 217 TYR A C 1
ATOM 1774 O O . TYR A 1 217 ? 13.311 1.183 -18.991 1.00 69.56 217 TYR A O 1
ATOM 1782 N N . ASN A 1 218 ? 15.557 1.489 -18.998 1.00 58.56 218 ASN A N 1
ATOM 1783 C CA . ASN A 1 218 ? 15.581 2.696 -19.838 1.00 58.56 218 ASN A CA 1
ATOM 1784 C C . ASN A 1 218 ? 15.476 2.408 -21.335 1.00 58.56 218 ASN A C 1
ATOM 1786 O O . ASN A 1 218 ? 16.247 1.558 -21.828 1.00 58.56 218 ASN A O 1
#

Secondary structure (DSSP, 8-state):
-HHHHHHH-HHHHHHHHTS-EEEEES-GGGTT--B-TTSHHHHHHHT--GGGGTTTS-SSPPPBSEEEEETT-EEEEEEEESSGGGS----PPPTT---HHHHHHHHHHHHHHHHHIIIII---S--HIIIIITHHHHHHHHHHHHHHHHGGGSS-SEEEEEEEEEES-GGG-GGG-PPPHHHHHHHHHHHHHHTTS-HHHHHHTTEEEEEEEGGGG-

Radius of gyration: 17.35 Å; chains: 1; bounding box: 45×42×45 Å

Sequence (218 aa):
MMQIMVDKHKAELDALLKTELTWLSPIKSSNFVEYQLNGNVISNELGIECKDFEGFWPQRQPQWDGIAISKDKTLYLFEAKSHLSEISGGNNLSPNEQNSQKIENFKIKEEAIMKVAKELYGVIGKDYNWMHKYYQVANRLVFLEKMKELSPSSNYKDVKLVFINFEKDPTWMIDNKHVSHQEWIDKFDKIFCDLGNIKQKCIENGVIVLTINAESYN